Protein AF-A0A2C9LF62-F1 (afdb_monomer_lite)

Radius of gyration: 19.66 Å; chains: 1; bounding box: 45×52×48 Å

Foldseek 3Di:
DVQFDLLQLLLCVVVVVFDDPDPPCSLVRVCVNQPAAQQAPCQPCVNCVPNPRDPSNQRLWDDPDVQRSHCLTCLHDQQSQVVSVQVVSDVDGRHDLCNLVVVVVCVVVVNDVDGDSPQVVDWAQASVRDTHRSVCCVVGDSDDFFDDDDDDDLPDDPVVVVVVVVVQVVCCCQCDDVHPPVVVHHPLFQQDQDQPDPVSPGRGDAQPVHHNPDRDDDDDDPDSDPDVRRDPVSVSSPPD

Structure (mmCIF, N/CA/C/O backbone):
data_AF-A0A2C9LF62-F1
#
_entry.id   AF-A0A2C9LF62-F1
#
loop_
_atom_site.group_PDB
_atom_site.id
_atom_site.type_symbol
_atom_site.label_atom_id
_atom_site.label_alt_id
_atom_site.label_comp_id
_atom_site.label_asym_id
_atom_site.label_entity_id
_atom_site.label_seq_id
_atom_site.pdbx_PDB_ins_code
_atom_site.Cartn_x
_atom_site.Cartn_y
_atom_site.Cartn_z
_atom_site.occupancy
_atom_site.B_iso_or_equiv
_atom_site.auth_seq_id
_atom_site.auth_comp_id
_atom_site.auth_asym_id
_atom_site.auth_atom_id
_atom_site.pdbx_PDB_model_num
ATOM 1 N N . MET A 1 1 ? 0.799 -2.159 2.658 1.00 68.88 1 MET A N 1
ATOM 2 C CA . MET A 1 1 ? 0.778 -3.627 2.877 1.00 68.88 1 MET A CA 1
ATOM 3 C C . MET A 1 1 ? -0.306 -4.341 2.073 1.00 68.88 1 MET A C 1
ATOM 5 O O . MET A 1 1 ? 0.043 -5.256 1.345 1.00 68.88 1 MET A O 1
ATOM 9 N N . ALA A 1 2 ? -1.588 -3.956 2.148 1.00 83.88 2 ALA A N 1
ATOM 10 C CA . ALA A 1 2 ? -2.656 -4.703 1.467 1.00 83.88 2 ALA A CA 1
ATOM 11 C C . ALA A 1 2 ? -2.495 -4.775 -0.068 1.00 83.88 2 ALA A C 1
ATOM 13 O O . ALA A 1 2 ? -2.350 -5.871 -0.603 1.00 83.88 2 ALA A O 1
ATOM 14 N N . ALA A 1 3 ? -2.455 -3.630 -0.760 1.00 87.81 3 ALA A N 1
ATOM 15 C CA . ALA A 1 3 ? -2.301 -3.612 -2.220 1.00 87.81 3 ALA A CA 1
ATOM 16 C C . ALA A 1 3 ? -0.882 -3.993 -2.680 1.00 87.81 3 ALA A C 1
ATOM 18 O O . ALA A 1 3 ? -0.738 -4.591 -3.733 1.00 87.81 3 ALA A O 1
ATOM 19 N N . GLY A 1 4 ? 0.148 -3.692 -1.880 1.00 90.50 4 GLY A N 1
ATOM 20 C CA . GLY A 1 4 ? 1.554 -3.925 -2.244 1.00 90.50 4 GLY A CA 1
ATOM 21 C C . GLY A 1 4 ? 2.097 -5.333 -1.961 1.00 90.50 4 GLY A C 1
ATOM 22 O O . GLY A 1 4 ? 3.211 -5.635 -2.364 1.00 90.50 4 GLY A O 1
ATOM 23 N N . TRP A 1 5 ? 1.356 -6.178 -1.234 1.00 91.06 5 TRP A N 1
ATOM 24 C CA . TRP A 1 5 ? 1.814 -7.523 -0.862 1.00 91.06 5 TRP A CA 1
ATOM 25 C C . TRP A 1 5 ? 0.656 -8.513 -0.741 1.00 91.06 5 TRP A C 1
ATOM 27 O O . TRP A 1 5 ? 0.560 -9.444 -1.530 1.00 91.06 5 TRP A O 1
ATOM 37 N N . VAL A 1 6 ? -0.267 -8.296 0.202 1.00 89.44 6 VAL A N 1
ATOM 38 C CA . VAL A 1 6 ? -1.264 -9.314 0.592 1.00 89.44 6 VAL A CA 1
ATOM 39 C C . VAL A 1 6 ? -2.132 -9.769 -0.584 1.00 89.44 6 VAL A C 1
ATOM 41 O O . VAL A 1 6 ? -2.217 -10.961 -0.855 1.00 89.44 6 VAL A O 1
ATOM 44 N N . TYR A 1 7 ? -2.756 -8.834 -1.300 1.00 89.44 7 TYR A N 1
ATOM 45 C CA . TYR A 1 7 ? -3.630 -9.155 -2.431 1.00 89.44 7 TYR A CA 1
ATOM 46 C C . TYR A 1 7 ? -2.894 -9.752 -3.639 1.00 89.44 7 TYR A C 1
ATOM 48 O O . TYR A 1 7 ? -3.304 -10.824 -4.097 1.00 89.44 7 TYR A O 1
ATOM 56 N N . PRO A 1 8 ? -1.826 -9.121 -4.167 1.00 91.75 8 PRO A N 1
ATOM 57 C CA . PRO A 1 8 ? -1.142 -9.663 -5.335 1.00 91.75 8 PRO A CA 1
ATOM 58 C C . PRO A 1 8 ? -0.468 -11.002 -5.041 1.00 91.75 8 PRO A C 1
ATOM 60 O O . PRO A 1 8 ? -0.696 -11.963 -5.773 1.00 91.75 8 PRO A O 1
ATOM 63 N N . ILE A 1 9 ? 0.275 -11.117 -3.936 1.00 92.31 9 ILE A N 1
ATOM 64 C CA . ILE A 1 9 ? 0.942 -12.373 -3.573 1.00 92.31 9 ILE A CA 1
ATOM 65 C C . ILE A 1 9 ? -0.089 -13.456 -3.252 1.00 92.31 9 ILE A C 1
ATOM 67 O O . ILE A 1 9 ? 0.026 -14.570 -3.752 1.00 92.31 9 ILE A O 1
ATOM 71 N N . GLY A 1 10 ? -1.152 -13.125 -2.514 1.00 90.19 10 GLY A N 1
ATOM 72 C CA . GLY A 1 10 ? -2.252 -14.051 -2.249 1.00 90.19 10 GLY A CA 1
ATOM 73 C C . GLY A 1 10 ? -2.904 -14.600 -3.517 1.00 90.19 10 GLY A C 1
ATOM 74 O O . GLY A 1 10 ? -3.190 -15.792 -3.607 1.00 90.19 10 GLY A O 1
ATOM 75 N N . THR A 1 11 ? -3.097 -13.747 -4.525 1.00 89.56 11 THR A N 1
ATOM 76 C CA . THR A 1 11 ? -3.643 -14.148 -5.829 1.00 89.56 11 THR A CA 1
ATOM 77 C C . THR A 1 11 ? -2.672 -15.044 -6.596 1.00 89.56 11 THR A C 1
ATOM 79 O O . THR A 1 11 ? -3.097 -16.047 -7.169 1.00 89.56 11 THR A O 1
ATOM 82 N N . LEU A 1 12 ? -1.374 -14.725 -6.581 1.00 92.00 12 LEU A N 1
ATOM 83 C CA . LEU A 1 12 ? -0.339 -15.536 -7.229 1.00 92.00 12 LEU A CA 1
ATOM 84 C C . LEU A 1 12 ? -0.242 -16.936 -6.618 1.00 92.00 12 LEU A C 1
ATOM 86 O O . LEU A 1 12 ? -0.194 -17.916 -7.357 1.00 92.00 12 LEU A O 1
ATOM 90 N N . LEU A 1 13 ? -0.285 -17.033 -5.288 1.00 91.00 13 LEU A N 1
ATOM 91 C CA . LEU A 1 13 ? -0.302 -18.309 -4.571 1.00 91.00 13 LEU A CA 1
ATOM 92 C C . LEU A 1 13 ? -1.571 -19.105 -4.882 1.00 91.00 13 LEU A C 1
ATOM 94 O O . LEU A 1 13 ? -1.498 -20.269 -5.260 1.00 91.00 13 LEU A O 1
ATOM 98 N N . LYS A 1 14 ? -2.746 -18.469 -4.781 1.00 89.25 14 LYS A N 1
ATOM 99 C CA . LYS A 1 14 ? -4.041 -19.121 -5.030 1.00 89.25 14 LYS A CA 1
ATOM 100 C C . LYS A 1 14 ? -4.145 -19.700 -6.444 1.00 89.25 14 LYS A C 1
ATOM 102 O O . LYS A 1 14 ? -4.774 -20.738 -6.634 1.00 89.25 14 LYS A O 1
ATOM 107 N N . ASN A 1 15 ? -3.553 -19.021 -7.421 1.00 89.50 15 ASN A N 1
ATOM 108 C CA . ASN A 1 15 ? -3.562 -19.440 -8.820 1.00 89.50 15 ASN A CA 1
ATOM 109 C C . ASN A 1 15 ? -2.370 -20.346 -9.187 1.00 89.50 15 ASN A C 1
ATOM 111 O O . ASN A 1 15 ? -2.223 -20.685 -10.357 1.00 89.50 15 ASN A O 1
ATOM 115 N N . ASN A 1 16 ? -1.547 -20.758 -8.212 1.00 89.94 16 ASN A N 1
ATOM 116 C CA . ASN A 1 16 ? -0.357 -21.600 -8.392 1.00 89.94 16 ASN A CA 1
ATOM 117 C C . ASN A 1 16 ? 0.710 -21.000 -9.328 1.00 89.94 16 ASN A C 1
ATOM 119 O O . ASN A 1 16 ? 1.447 -21.729 -9.985 1.00 89.94 16 ASN A O 1
ATOM 123 N N . TYR A 1 17 ? 0.814 -19.669 -9.397 1.00 90.88 17 TYR A N 1
ATOM 124 C CA . TYR A 1 17 ? 1.928 -19.003 -10.084 1.00 90.88 17 TYR A CA 1
ATOM 125 C C . TYR A 1 17 ? 3.207 -18.993 -9.239 1.00 90.88 17 TYR A C 1
ATOM 127 O O . TYR A 1 17 ? 4.304 -18.893 -9.782 1.00 90.88 17 TYR A O 1
ATOM 135 N N . ILE A 1 18 ? 3.068 -19.073 -7.913 1.00 92.56 18 ILE A N 1
ATOM 136 C CA . ILE A 1 18 ? 4.173 -19.192 -6.960 1.00 92.56 18 ILE A CA 1
ATOM 137 C C . ILE A 1 18 ? 3.851 -20.365 -6.040 1.00 92.56 18 ILE A C 1
ATOM 139 O O . ILE A 1 18 ? 2.777 -20.403 -5.441 1.00 92.56 18 ILE A O 1
ATOM 143 N N . GLU A 1 19 ? 4.786 -21.300 -5.910 1.00 89.38 19 GLU A N 1
ATOM 144 C CA . GLU A 1 19 ? 4.660 -22.449 -5.016 1.00 89.38 19 GLU A CA 1
ATOM 145 C C . GLU A 1 19 ? 5.543 -22.269 -3.779 1.00 89.38 19 GLU A C 1
ATOM 147 O O . GLU A 1 19 ? 6.706 -21.873 -3.871 1.00 89.38 19 GLU A O 1
ATOM 152 N N . ILE A 1 20 ? 4.991 -22.583 -2.606 1.00 88.75 20 ILE A N 1
ATOM 153 C CA . ILE A 1 20 ? 5.730 -22.582 -1.341 1.00 88.75 20 ILE A CA 1
ATOM 154 C C . ILE A 1 20 ? 6.121 -24.025 -1.033 1.00 88.75 20 ILE A C 1
ATOM 156 O O . ILE A 1 20 ? 5.288 -24.836 -0.635 1.00 88.75 20 ILE A O 1
ATOM 160 N N . THR A 1 21 ? 7.395 -24.344 -1.232 1.00 83.69 21 THR A N 1
ATOM 161 C CA . THR A 1 21 ? 7.937 -25.697 -1.033 1.00 83.69 21 THR A CA 1
ATOM 162 C C . THR A 1 21 ? 8.450 -25.938 0.386 1.00 83.69 21 THR A C 1
ATOM 164 O O . THR A 1 21 ? 8.496 -27.076 0.847 1.00 83.69 21 THR A O 1
ATOM 167 N N . GLU A 1 22 ? 8.822 -24.872 1.094 1.00 83.38 22 GLU A N 1
ATOM 168 C CA . GLU A 1 22 ? 9.381 -24.906 2.444 1.00 83.38 22 GLU A CA 1
ATOM 169 C C . GLU A 1 22 ? 8.446 -24.186 3.432 1.00 83.38 22 GLU A C 1
ATOM 171 O O . GLU A 1 22 ? 7.899 -23.121 3.135 1.00 83.38 22 GLU A O 1
ATOM 176 N N . CYS A 1 23 ? 8.286 -24.732 4.642 1.00 79.62 23 CYS A N 1
ATOM 177 C CA . CYS A 1 23 ? 7.536 -24.057 5.704 1.00 79.62 23 CYS A CA 1
ATOM 178 C C . CYS A 1 23 ? 8.163 -22.693 6.033 1.00 79.62 23 CYS A C 1
ATOM 180 O O . CYS A 1 23 ? 9.385 -22.568 6.101 1.00 79.62 23 CYS A O 1
ATOM 182 N N . ASN A 1 24 ? 7.326 -21.682 6.291 1.00 76.06 24 ASN A N 1
ATOM 183 C CA . ASN A 1 24 ? 7.757 -20.317 6.627 1.00 76.06 24 ASN A CA 1
ATOM 184 C C . ASN A 1 24 ? 8.679 -19.666 5.577 1.00 76.06 24 ASN A C 1
ATOM 186 O O . ASN A 1 24 ? 9.458 -18.772 5.901 1.00 76.06 24 ASN A O 1
ATOM 190 N N . ALA A 1 25 ? 8.593 -20.098 4.315 1.00 86.38 25 ALA A N 1
ATOM 191 C CA . ALA A 1 25 ? 9.430 -19.602 3.226 1.00 86.38 25 ALA A CA 1
ATOM 192 C C . ALA A 1 25 ? 8.654 -18.755 2.208 1.00 86.38 25 ALA A C 1
ATOM 194 O O . ALA A 1 25 ? 9.081 -18.635 1.064 1.00 86.38 25 ALA A O 1
ATOM 195 N N . LEU A 1 26 ? 7.528 -18.146 2.605 1.00 90.25 26 LEU A N 1
ATOM 196 C CA . LEU A 1 26 ? 6.701 -17.321 1.716 1.00 90.25 26 LEU A CA 1
ATOM 197 C C . LEU A 1 26 ? 7.529 -16.234 1.013 1.00 90.25 26 LEU A C 1
ATOM 199 O O . LEU A 1 26 ? 7.539 -16.151 -0.211 1.00 90.25 26 LEU A O 1
ATOM 203 N N . VAL A 1 27 ? 8.257 -15.421 1.785 1.00 92.19 27 VAL A N 1
ATOM 204 C CA . VAL A 1 27 ? 9.073 -14.326 1.239 1.00 92.19 27 VAL A CA 1
ATOM 205 C C . VAL A 1 27 ? 10.185 -14.869 0.342 1.00 92.19 27 VAL A C 1
ATOM 207 O O . VAL A 1 27 ? 10.440 -14.306 -0.716 1.00 92.19 27 VAL A O 1
ATOM 210 N N . LYS A 1 28 ? 10.802 -15.997 0.714 1.00 90.75 28 LYS A N 1
ATOM 211 C CA . LYS A 1 28 ? 11.833 -16.671 -0.088 1.00 90.75 28 LYS A CA 1
ATOM 212 C C . LYS A 1 28 ? 11.281 -17.184 -1.425 1.00 90.75 28 LYS A C 1
ATOM 214 O O . LYS A 1 28 ? 11.920 -16.977 -2.451 1.00 90.75 28 LYS A O 1
ATOM 219 N N . ALA A 1 29 ? 10.100 -17.804 -1.435 1.00 93.12 29 ALA A N 1
ATOM 220 C CA . ALA A 1 29 ? 9.444 -18.286 -2.651 1.00 93.12 29 ALA A CA 1
ATOM 221 C C . ALA A 1 29 ? 9.086 -17.127 -3.592 1.00 93.12 29 ALA A C 1
ATOM 223 O O . ALA A 1 29 ? 9.385 -17.172 -4.783 1.00 93.12 29 ALA A O 1
ATOM 224 N N . VAL A 1 30 ? 8.525 -16.046 -3.042 1.00 94.31 30 VAL A N 1
ATOM 225 C CA . VAL A 1 30 ? 8.212 -14.831 -3.806 1.00 94.31 30 VAL A CA 1
ATOM 226 C C . VAL A 1 30 ? 9.482 -14.179 -4.356 1.00 94.31 30 VAL A C 1
ATOM 228 O O . VAL A 1 30 ? 9.540 -13.866 -5.542 1.00 94.31 30 VAL A O 1
ATOM 231 N N . ALA A 1 31 ? 10.527 -14.037 -3.540 1.00 93.94 31 ALA A N 1
ATOM 232 C CA . ALA A 1 31 ? 11.814 -13.499 -3.974 1.00 93.94 31 ALA A CA 1
ATOM 233 C C . ALA A 1 31 ? 12.463 -14.358 -5.068 1.00 93.94 31 ALA A C 1
ATOM 235 O O . ALA A 1 31 ? 13.074 -13.824 -5.984 1.00 93.94 31 ALA A O 1
ATOM 236 N N . SER A 1 32 ? 12.295 -15.682 -5.025 1.00 93.12 32 SER A N 1
ATOM 237 C CA . SER A 1 32 ? 12.763 -16.568 -6.095 1.00 93.12 32 SER A CA 1
ATOM 238 C C . SER A 1 32 ? 11.996 -16.375 -7.406 1.00 93.12 32 SER A C 1
ATOM 240 O O . SER A 1 32 ? 12.567 -16.617 -8.466 1.00 93.12 32 SER A O 1
ATOM 242 N N . ALA A 1 33 ? 10.723 -15.977 -7.347 1.00 93.25 33 ALA A N 1
ATOM 243 C CA . ALA A 1 33 ? 9.898 -15.740 -8.529 1.00 93.25 33 ALA A CA 1
ATOM 244 C C . ALA A 1 33 ? 10.160 -14.362 -9.163 1.00 93.25 33 ALA A C 1
ATOM 246 O O . ALA A 1 33 ? 10.206 -14.249 -10.384 1.00 93.25 33 ALA A O 1
ATOM 247 N N . PHE A 1 34 ? 10.341 -13.322 -8.342 1.00 93.44 34 PHE A N 1
ATOM 248 C CA . PHE A 1 34 ? 10.542 -11.943 -8.809 1.00 93.44 34 PHE A CA 1
ATOM 249 C C . PHE A 1 34 ? 12.017 -11.524 -8.926 1.00 93.44 34 PHE A C 1
ATOM 251 O O . PHE A 1 34 ? 12.321 -10.563 -9.628 1.00 93.44 34 PHE A O 1
ATOM 258 N N . GLY A 1 35 ? 12.940 -12.228 -8.269 1.00 94.19 35 GLY A N 1
ATOM 259 C CA . GLY A 1 35 ? 14.362 -11.894 -8.244 1.00 94.19 35 GLY A CA 1
ATOM 260 C C . GLY A 1 35 ? 14.673 -10.714 -7.321 1.00 94.19 35 GLY A C 1
ATOM 261 O O . GLY A 1 35 ? 14.486 -10.794 -6.103 1.00 94.19 35 GLY A O 1
ATOM 262 N N . HIS A 1 36 ? 15.194 -9.633 -7.903 1.00 95.44 36 HIS A N 1
ATOM 263 C CA . HIS A 1 36 ? 15.534 -8.403 -7.189 1.00 95.44 36 HIS A CA 1
ATOM 264 C C . HIS A 1 36 ? 14.271 -7.580 -6.940 1.00 95.44 36 HIS A C 1
ATOM 266 O O . HIS A 1 36 ? 13.492 -7.327 -7.857 1.00 95.44 36 HIS A O 1
ATOM 272 N N . MET A 1 37 ? 14.059 -7.153 -5.699 1.00 96.12 37 MET A N 1
ATOM 273 C CA . MET A 1 37 ? 12.872 -6.404 -5.296 1.00 96.12 37 MET A CA 1
ATOM 274 C C . MET A 1 37 ? 13.250 -5.250 -4.371 1.00 96.12 37 MET A C 1
ATOM 276 O O . MET A 1 37 ? 14.352 -5.197 -3.824 1.00 96.12 37 MET A O 1
ATOM 280 N N . CYS A 1 38 ? 12.302 -4.338 -4.166 1.00 96.75 38 CYS A N 1
ATOM 281 C CA . CYS A 1 38 ? 12.298 -3.481 -2.994 1.00 96.75 38 CYS A CA 1
ATOM 282 C C . CYS A 1 38 ? 11.046 -3.788 -2.177 1.00 96.75 38 CYS A C 1
ATOM 284 O O . CYS A 1 38 ? 9.931 -3.448 -2.571 1.00 96.75 38 CYS A O 1
ATOM 286 N N . LEU A 1 39 ? 11.239 -4.456 -1.043 1.00 95.44 39 LEU A N 1
ATOM 287 C CA . LEU A 1 39 ? 10.203 -4.844 -0.098 1.00 95.44 39 LEU A CA 1
ATOM 288 C C . LEU A 1 39 ? 10.534 -4.247 1.278 1.00 95.44 39 LEU A C 1
ATOM 290 O O . LEU A 1 39 ? 11.068 -4.938 2.151 1.00 95.44 39 LEU A O 1
ATOM 294 N N . PRO A 1 40 ? 10.241 -2.955 1.492 1.00 94.00 40 PRO A N 1
ATOM 295 C CA . PRO A 1 40 ? 10.631 -2.246 2.703 1.00 94.00 40 PRO A CA 1
ATOM 296 C C . PRO A 1 40 ? 10.078 -2.889 3.979 1.00 94.00 40 PRO A C 1
ATOM 298 O O . PRO A 1 40 ? 8.905 -3.253 4.065 1.00 94.00 40 PRO A O 1
ATOM 301 N N . GLY A 1 41 ? 10.939 -3.035 4.983 1.00 91.56 41 GLY A N 1
ATOM 302 C CA . GLY A 1 41 ? 10.652 -3.678 6.262 1.00 91.56 41 GLY A CA 1
ATOM 303 C C . GLY A 1 41 ? 10.863 -5.194 6.269 1.00 91.56 41 GLY A C 1
ATOM 304 O O . GLY A 1 41 ? 10.926 -5.781 7.348 1.00 91.56 41 GLY A O 1
ATOM 305 N N . SER A 1 42 ? 11.025 -5.843 5.115 1.00 91.62 42 SER A N 1
ATOM 306 C CA . SER A 1 42 ? 11.079 -7.311 5.007 1.00 91.62 42 SER A CA 1
ATOM 307 C C . SER A 1 42 ? 12.244 -7.979 5.734 1.00 91.62 42 SER A C 1
ATOM 309 O O . SER A 1 42 ? 12.141 -9.160 6.045 1.00 91.62 42 SER A O 1
ATOM 311 N N . LEU A 1 43 ? 13.325 -7.256 6.036 1.00 90.56 43 LEU A N 1
ATOM 312 C CA . LEU A 1 43 ? 14.457 -7.775 6.812 1.00 90.56 43 LEU A CA 1
ATOM 313 C C . LEU A 1 43 ? 14.374 -7.451 8.311 1.00 90.56 43 LEU A C 1
ATOM 315 O O . LEU A 1 43 ? 15.219 -7.902 9.082 1.00 90.56 43 LEU A O 1
ATOM 319 N N . THR A 1 44 ? 13.361 -6.698 8.747 1.00 88.00 44 THR A N 1
ATOM 320 C CA . THR A 1 44 ? 13.154 -6.402 10.173 1.00 88.00 44 THR A CA 1
ATOM 321 C C . THR A 1 44 ? 12.709 -7.651 10.928 1.00 88.00 44 THR A C 1
ATOM 323 O O . THR A 1 44 ? 12.025 -8.510 10.375 1.00 88.00 44 THR A O 1
ATOM 326 N N . SER A 1 45 ? 13.027 -7.736 12.222 1.00 86.19 45 SER A N 1
ATOM 327 C CA . SER A 1 45 ? 12.656 -8.882 13.069 1.00 86.19 45 SER A CA 1
ATOM 328 C C . SER A 1 45 ? 11.148 -9.161 13.113 1.00 86.19 45 SER A C 1
ATOM 330 O O . SER A 1 45 ? 10.747 -10.299 13.342 1.00 86.19 45 SER A O 1
ATOM 332 N N . LEU A 1 46 ? 10.309 -8.151 12.851 1.00 85.19 46 LEU A N 1
ATOM 333 C CA . LEU A 1 46 ? 8.857 -8.302 12.782 1.00 85.19 46 LEU A CA 1
ATOM 334 C C . LEU A 1 46 ? 8.415 -9.188 11.603 1.00 85.19 46 LEU A C 1
ATOM 336 O O . LEU A 1 46 ? 7.509 -10.004 11.764 1.00 85.19 46 LEU A O 1
ATOM 340 N N . TYR A 1 47 ? 9.067 -9.040 10.444 1.00 86.12 47 TYR A N 1
ATOM 341 C CA . TYR A 1 47 ? 8.719 -9.727 9.190 1.00 86.12 47 TYR A CA 1
ATOM 342 C C . TYR A 1 47 ? 9.741 -10.799 8.767 1.00 86.12 47 TYR A C 1
ATOM 344 O O . TYR A 1 47 ? 9.498 -11.551 7.826 1.00 86.12 47 TYR A O 1
ATOM 352 N N . ASN A 1 48 ? 10.866 -10.894 9.477 1.00 89.12 48 ASN A N 1
ATOM 353 C CA . ASN A 1 48 ? 11.946 -11.856 9.269 1.00 89.12 48 ASN A CA 1
ATOM 354 C C . ASN A 1 48 ? 12.284 -12.577 10.580 1.00 89.12 48 ASN A C 1
ATOM 356 O O . ASN A 1 48 ? 13.420 -12.552 11.053 1.00 89.12 48 ASN A O 1
ATOM 360 N N . GLN A 1 49 ? 11.278 -13.192 11.202 1.00 85.69 49 GLN A N 1
ATOM 361 C CA . GLN A 1 49 ? 11.397 -13.793 12.538 1.00 85.69 49 GLN A CA 1
ATOM 362 C C . GLN A 1 49 ? 12.485 -14.875 12.620 1.00 85.69 49 GLN A C 1
ATOM 364 O O . GLN A 1 49 ? 13.112 -15.044 13.663 1.00 85.69 49 GLN A O 1
ATOM 369 N N . TYR A 1 50 ? 12.728 -15.583 11.513 1.00 86.50 50 TYR A N 1
ATOM 370 C CA . TYR A 1 50 ? 13.727 -16.651 11.415 1.00 86.50 50 TYR A CA 1
ATOM 371 C C . TYR A 1 50 ? 15.055 -16.198 10.792 1.00 86.50 50 TYR A C 1
ATOM 373 O O . TYR A 1 50 ? 15.974 -17.006 10.677 1.00 86.50 50 TYR A O 1
ATOM 381 N N . GLY A 1 51 ? 15.173 -14.931 10.378 1.00 88.44 51 GLY A N 1
ATOM 382 C CA . GLY A 1 51 ? 16.394 -14.401 9.768 1.00 88.44 51 GLY A CA 1
ATOM 383 C C . GLY A 1 51 ? 16.746 -15.009 8.404 1.00 88.44 51 GLY A C 1
ATOM 384 O O . GLY A 1 51 ? 17.899 -14.929 7.993 1.00 88.44 51 GLY A O 1
ATOM 385 N N . ASN A 1 52 ? 15.792 -15.641 7.716 1.00 87.88 52 ASN A N 1
ATOM 386 C CA . ASN A 1 52 ? 16.015 -16.423 6.496 1.00 87.88 52 ASN A CA 1
ATOM 387 C C . ASN A 1 52 ? 15.473 -15.763 5.216 1.00 87.88 52 ASN A C 1
ATOM 389 O O . ASN A 1 52 ? 15.594 -16.354 4.140 1.00 87.88 52 ASN A O 1
ATOM 393 N N . ASN A 1 53 ? 14.886 -14.564 5.303 1.00 92.38 53 ASN A N 1
ATOM 394 C CA . ASN A 1 53 ? 14.514 -13.805 4.109 1.00 92.38 53 ASN A CA 1
ATOM 395 C C . ASN A 1 53 ? 15.779 -13.472 3.288 1.00 92.38 53 ASN A C 1
ATOM 397 O O . ASN A 1 53 ? 16.764 -12.999 3.864 1.00 92.38 53 ASN A O 1
ATOM 401 N N . PRO A 1 54 ? 15.786 -13.719 1.964 1.00 93.75 54 PRO A N 1
ATOM 402 C CA . PRO A 1 54 ? 16.953 -13.452 1.125 1.00 93.75 54 PRO A CA 1
ATOM 403 C C . PRO A 1 54 ? 17.189 -11.946 0.996 1.00 93.75 54 PRO A C 1
ATOM 405 O O . PRO A 1 54 ? 16.236 -11.178 1.002 1.00 93.75 54 PRO A O 1
ATOM 408 N N . THR A 1 55 ? 18.438 -11.511 0.816 1.00 93.94 55 THR A N 1
ATOM 409 C CA . THR A 1 55 ? 18.776 -10.080 0.663 1.00 93.94 55 THR A CA 1
ATOM 410 C C . THR A 1 55 ? 18.172 -9.447 -0.588 1.00 93.94 55 THR A C 1
ATOM 412 O O . THR A 1 55 ? 17.921 -8.243 -0.587 1.00 93.94 55 THR A O 1
ATOM 415 N N . SER A 1 56 ? 17.868 -10.255 -1.611 1.00 95.62 56 SER A N 1
ATOM 416 C CA . SER A 1 56 ? 17.306 -9.809 -2.892 1.00 95.62 56 SER A CA 1
ATOM 417 C C . SER A 1 56 ? 16.002 -9.033 -2.759 1.00 95.62 56 SER A C 1
ATOM 419 O O . SER A 1 56 ? 15.689 -8.213 -3.618 1.00 95.62 56 SER A O 1
ATOM 421 N N . VAL A 1 57 ? 15.277 -9.211 -1.652 1.00 95.56 57 VAL A N 1
ATOM 422 C CA . VAL A 1 57 ? 14.055 -8.457 -1.345 1.00 95.56 57 VAL A CA 1
ATOM 423 C C . VAL A 1 57 ? 14.291 -6.965 -1.097 1.00 95.56 57 VAL A C 1
ATOM 425 O O . VAL A 1 57 ? 13.329 -6.208 -1.082 1.00 95.56 57 VAL A O 1
ATOM 428 N N . CYS A 1 58 ? 15.535 -6.540 -0.879 1.00 96.19 58 CYS A N 1
ATOM 429 C CA . CYS A 1 58 ? 15.902 -5.153 -0.594 1.00 96.19 58 CYS A CA 1
ATOM 430 C C . CYS A 1 58 ? 16.830 -4.538 -1.645 1.00 96.19 58 CYS A C 1
ATOM 432 O O . CYS A 1 58 ? 17.197 -3.375 -1.522 1.00 96.19 58 CYS A O 1
ATOM 434 N N . GLU A 1 59 ? 17.245 -5.295 -2.659 1.00 96.12 59 GLU A N 1
ATOM 435 C CA . GLU A 1 59 ? 18.308 -4.874 -3.578 1.00 96.12 59 GLU A CA 1
ATOM 436 C C . GLU A 1 59 ? 17.904 -3.729 -4.510 1.00 96.12 59 GLU A C 1
ATOM 438 O O . GLU A 1 59 ? 18.774 -2.991 -4.963 1.00 96.12 59 GLU A O 1
ATOM 443 N N . LEU A 1 60 ? 16.605 -3.539 -4.762 1.00 97.12 60 LEU A N 1
ATOM 444 C CA . LEU A 1 60 ? 16.112 -2.382 -5.517 1.00 97.12 60 LEU A CA 1
ATOM 445 C C . LEU A 1 60 ? 15.820 -1.163 -4.633 1.00 97.12 60 LEU A C 1
ATOM 447 O O . LEU A 1 60 ? 15.458 -0.116 -5.160 1.00 97.12 60 LEU A O 1
ATOM 451 N N . CYS A 1 61 ? 15.905 -1.284 -3.307 1.00 96.50 61 CYS A N 1
ATOM 452 C CA . CYS A 1 61 ? 15.651 -0.164 -2.406 1.00 96.50 61 CYS A CA 1
ATOM 453 C C . CYS A 1 61 ? 16.799 0.855 -2.437 1.00 96.50 61 CYS A C 1
ATOM 455 O O . CYS A 1 61 ? 17.940 0.513 -2.747 1.00 96.50 61 CYS A O 1
ATOM 457 N N . THR A 1 62 ? 16.507 2.119 -2.120 1.00 93.94 62 THR A N 1
ATOM 458 C CA . THR A 1 62 ? 17.455 3.235 -2.323 1.00 93.94 62 THR A CA 1
ATOM 459 C C . THR A 1 62 ? 17.665 4.114 -1.093 1.00 93.94 62 THR A C 1
ATOM 461 O O . THR A 1 62 ? 18.461 5.056 -1.143 1.00 93.94 62 THR A O 1
ATOM 464 N N . GLY A 1 63 ? 17.007 3.809 0.028 1.00 87.12 63 GLY A N 1
ATOM 465 C CA . GLY A 1 63 ? 17.260 4.465 1.306 1.00 87.12 63 GLY A CA 1
ATOM 466 C C . GLY A 1 63 ? 18.724 4.335 1.735 1.00 87.12 63 GLY A C 1
ATOM 467 O O . GLY A 1 63 ? 19.435 3.413 1.337 1.00 87.12 63 GLY A O 1
ATOM 468 N N . GLN A 1 64 ? 19.198 5.266 2.558 1.00 85.62 64 GLN A N 1
ATOM 469 C CA . GLN A 1 64 ? 20.579 5.263 3.042 1.00 85.62 64 GLN A CA 1
ATOM 470 C C . GLN A 1 64 ? 20.639 4.930 4.532 1.00 85.62 64 GLN A C 1
ATOM 472 O O . GLN A 1 64 ? 19.778 5.335 5.310 1.00 85.62 64 GLN A O 1
ATOM 477 N N . ASN A 1 65 ? 21.710 4.257 4.959 1.00 88.38 65 ASN A N 1
ATOM 478 C CA . ASN A 1 65 ? 21.942 3.914 6.366 1.00 88.38 65 ASN A CA 1
ATOM 479 C C . ASN A 1 65 ? 20.742 3.151 6.969 1.00 88.38 65 ASN A C 1
ATOM 481 O O . ASN A 1 65 ? 20.371 2.097 6.464 1.00 88.38 65 ASN A O 1
ATOM 485 N N . GLU A 1 66 ? 20.126 3.684 8.025 1.00 85.88 66 GLU A N 1
ATOM 486 C CA . GLU A 1 66 ? 18.974 3.093 8.721 1.00 85.88 66 GLU A CA 1
ATOM 487 C C . GLU A 1 66 ? 17.663 3.162 7.913 1.00 85.88 66 GLU A C 1
ATOM 489 O O . GLU A 1 66 ? 16.679 2.500 8.249 1.00 85.88 66 GLU A O 1
ATOM 494 N N . GLU A 1 67 ? 17.624 3.956 6.840 1.00 86.50 67 GLU A N 1
ATOM 495 C CA . GLU A 1 67 ? 16.464 4.041 5.947 1.00 86.50 67 GLU A CA 1
ATOM 496 C C . GLU A 1 67 ? 16.455 2.927 4.903 1.00 86.50 67 GLU A C 1
ATOM 498 O O . GLU A 1 67 ? 15.382 2.568 4.422 1.00 86.50 67 GLU A O 1
ATOM 503 N N . PHE A 1 68 ? 17.623 2.358 4.577 1.00 92.25 68 PHE A N 1
ATOM 504 C CA . PHE A 1 68 ? 17.741 1.328 3.550 1.00 92.25 68 PHE A CA 1
ATOM 505 C C . PHE A 1 68 ? 16.829 0.139 3.861 1.00 92.25 68 PHE A C 1
ATOM 507 O O . PHE A 1 68 ? 16.982 -0.542 4.878 1.00 92.25 68 PHE A O 1
ATOM 514 N N . CYS A 1 69 ? 15.874 -0.107 2.966 1.00 93.19 69 CYS A N 1
ATOM 515 C CA . CYS A 1 69 ? 14.869 -1.156 3.084 1.00 93.19 69 CYS A CA 1
ATOM 516 C C . CYS A 1 69 ? 14.086 -1.141 4.412 1.00 93.19 69 CYS A C 1
ATOM 518 O O . CYS A 1 69 ? 13.567 -2.170 4.853 1.00 93.19 69 CYS A O 1
ATOM 520 N N . SER A 1 70 ? 13.967 0.014 5.068 1.00 90.31 70 SER A N 1
ATOM 521 C CA . SER A 1 70 ? 13.080 0.205 6.217 1.00 90.31 70 SER A CA 1
ATOM 522 C C . SER A 1 70 ? 11.768 0.843 5.771 1.00 90.31 70 SER A C 1
ATOM 524 O O . SER A 1 70 ? 11.611 1.245 4.626 1.00 90.31 70 SER A O 1
ATOM 526 N N . THR A 1 71 ? 10.789 0.984 6.663 1.00 86.50 71 THR A N 1
ATOM 527 C CA . THR A 1 71 ? 9.532 1.680 6.322 1.00 86.50 71 THR A CA 1
ATOM 528 C C . THR A 1 71 ? 9.721 3.156 5.955 1.00 86.50 71 THR A C 1
ATOM 530 O O . THR A 1 71 ? 8.760 3.787 5.526 1.00 86.50 71 THR A O 1
ATOM 533 N N . SER A 1 72 ? 10.928 3.693 6.145 1.00 85.31 72 SER A N 1
ATOM 534 C CA . SER A 1 72 ? 11.336 5.044 5.753 1.00 85.31 72 SER A CA 1
ATOM 535 C C . SER A 1 72 ? 12.172 5.065 4.467 1.00 85.31 72 SER A C 1
ATOM 537 O O . SER A 1 72 ? 12.698 6.117 4.119 1.00 85.31 72 SER A O 1
ATOM 539 N N . ASP A 1 73 ? 12.336 3.929 3.781 1.00 90.75 73 ASP A N 1
ATOM 540 C CA . ASP A 1 73 ? 13.045 3.874 2.503 1.00 90.75 73 ASP A CA 1
ATOM 541 C C . ASP A 1 73 ? 12.392 4.808 1.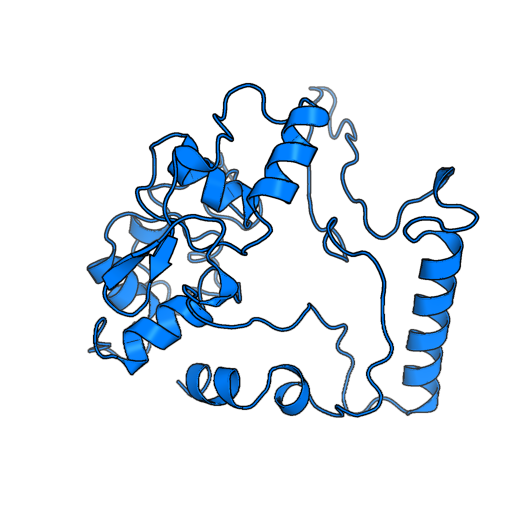474 1.00 90.75 73 ASP A C 1
ATOM 543 O O . ASP A 1 73 ? 11.173 4.992 1.467 1.00 90.75 73 ASP A O 1
ATOM 547 N N . THR A 1 74 ? 13.189 5.355 0.558 1.00 87.50 74 THR A N 1
ATOM 548 C CA . THR A 1 74 ? 12.688 6.236 -0.509 1.00 87.50 74 THR A CA 1
ATOM 549 C C . THR A 1 74 ? 11.643 5.545 -1.395 1.00 87.50 74 THR A C 1
ATOM 551 O O . THR A 1 74 ? 10.746 6.209 -1.916 1.00 87.50 74 THR A O 1
ATOM 554 N N . PHE A 1 75 ? 11.715 4.219 -1.544 1.00 91.56 75 PHE A N 1
ATOM 555 C CA . PHE A 1 75 ? 10.742 3.418 -2.289 1.00 91.56 75 PHE A CA 1
ATOM 556 C C . PHE A 1 75 ? 9.674 2.752 -1.405 1.00 91.56 75 PHE A C 1
ATOM 558 O O . PHE A 1 75 ? 8.904 1.915 -1.880 1.00 91.56 75 PHE A O 1
ATOM 565 N N . ALA A 1 76 ? 9.568 3.133 -0.128 1.00 89.69 76 ALA A N 1
ATOM 566 C CA . ALA A 1 76 ? 8.471 2.710 0.733 1.00 89.69 76 ALA A CA 1
ATOM 567 C C . ALA A 1 76 ? 7.154 3.429 0.406 1.00 89.69 76 ALA A C 1
ATOM 569 O O . ALA A 1 76 ? 7.122 4.563 -0.060 1.00 89.69 76 ALA A O 1
ATOM 570 N N . GLY A 1 77 ? 6.034 2.752 0.676 1.00 87.56 77 GLY A N 1
ATOM 571 C CA . GLY A 1 77 ? 4.700 3.271 0.362 1.00 87.56 77 GLY A CA 1
ATOM 572 C C . GLY A 1 77 ? 4.295 3.075 -1.102 1.00 87.56 77 GLY A C 1
ATOM 573 O O . GLY A 1 77 ? 5.011 2.466 -1.893 1.00 87.56 77 GLY A O 1
ATOM 574 N N . TYR A 1 78 ? 3.092 3.536 -1.456 1.00 87.38 78 TYR A N 1
ATOM 575 C CA . TYR A 1 78 ? 2.575 3.386 -2.822 1.00 87.38 78 TYR A CA 1
ATOM 576 C C . TYR A 1 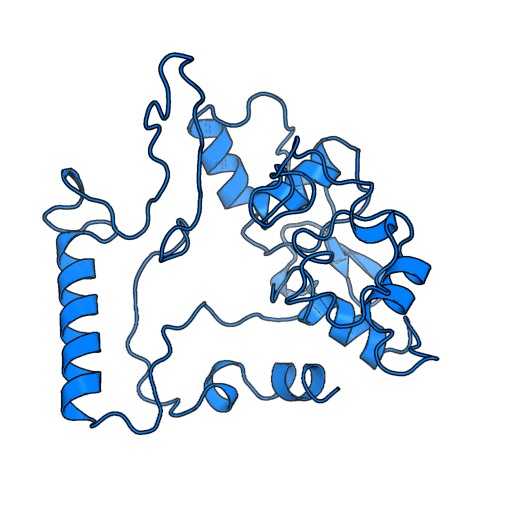78 ? 3.273 4.339 -3.800 1.00 87.38 78 TYR A C 1
ATOM 578 O O . TYR A 1 78 ? 3.591 3.935 -4.914 1.00 87.38 78 TYR A O 1
ATOM 586 N N . ASP A 1 79 ? 3.540 5.574 -3.371 1.00 85.81 79 ASP A N 1
ATOM 587 C CA . ASP A 1 79 ? 4.283 6.580 -4.130 1.00 85.81 79 ASP A CA 1
ATOM 588 C C . ASP A 1 79 ? 5.742 6.172 -4.340 1.00 85.81 79 ASP A C 1
ATOM 590 O O . ASP A 1 79 ? 6.233 6.241 -5.466 1.00 85.81 79 ASP A O 1
ATOM 594 N N . GLY A 1 80 ? 6.402 5.653 -3.300 1.00 88.31 80 GLY A N 1
ATOM 595 C CA . GLY A 1 80 ? 7.753 5.104 -3.408 1.00 88.31 80 GLY A CA 1
ATOM 596 C C . GLY A 1 80 ? 7.839 3.892 -4.345 1.00 88.31 80 GLY A C 1
ATOM 597 O O . GLY A 1 80 ? 8.734 3.823 -5.186 1.00 88.31 80 GLY A O 1
ATOM 598 N N . ALA A 1 81 ? 6.876 2.968 -4.273 1.00 92.81 81 ALA A N 1
ATOM 599 C CA . ALA A 1 81 ? 6.830 1.816 -5.174 1.00 92.81 81 ALA A CA 1
ATOM 600 C C . ALA A 1 81 ? 6.614 2.230 -6.640 1.00 92.81 81 ALA A C 1
ATOM 602 O O . ALA A 1 81 ? 7.276 1.700 -7.531 1.00 92.81 81 ALA A O 1
ATOM 603 N N . PHE A 1 82 ? 5.728 3.198 -6.903 1.00 92.06 82 PHE A N 1
ATOM 604 C CA . PHE A 1 82 ? 5.563 3.760 -8.247 1.00 92.06 82 PHE A CA 1
ATOM 605 C C . PHE A 1 82 ? 6.847 4.436 -8.732 1.00 92.06 82 PHE A C 1
ATOM 607 O O . PHE A 1 82 ? 7.288 4.198 -9.855 1.00 92.06 82 PHE A O 1
ATOM 614 N N . ARG A 1 83 ? 7.488 5.223 -7.862 1.00 89.38 83 ARG A N 1
ATOM 615 C CA . ARG A 1 83 ? 8.763 5.883 -8.140 1.00 89.38 83 ARG A CA 1
ATOM 616 C C . ARG A 1 83 ? 9.867 4.894 -8.520 1.00 89.38 83 ARG A C 1
ATOM 618 O O . ARG A 1 83 ? 10.589 5.166 -9.469 1.00 89.38 83 ARG A O 1
ATOM 625 N N . CYS A 1 84 ? 9.951 3.739 -7.860 1.00 92.69 84 CYS A N 1
ATOM 626 C CA . CYS A 1 84 ? 10.903 2.677 -8.205 1.00 92.69 84 CYS A CA 1
ATOM 627 C C . CYS A 1 84 ? 10.795 2.245 -9.682 1.00 92.69 84 CYS A C 1
ATOM 629 O O . CYS A 1 84 ? 11.809 2.086 -10.363 1.00 92.69 84 CYS A O 1
ATOM 631 N N . VAL A 1 85 ? 9.572 2.104 -10.205 1.00 93.19 85 VAL A N 1
ATOM 632 C CA . VAL A 1 85 ? 9.341 1.775 -11.624 1.00 93.19 85 VAL A CA 1
ATOM 633 C C . VAL A 1 85 ? 9.579 2.979 -12.525 1.00 93.19 85 VAL A C 1
ATOM 635 O O . VAL A 1 85 ? 10.197 2.852 -13.577 1.00 93.19 85 VAL A O 1
ATOM 638 N N . ALA A 1 86 ? 9.123 4.158 -12.109 1.00 89.62 86 ALA A N 1
ATOM 639 C CA . ALA A 1 86 ? 9.246 5.371 -12.903 1.00 89.62 86 ALA A CA 1
ATOM 640 C C . ALA A 1 86 ? 10.707 5.833 -13.084 1.00 89.62 86 ALA A C 1
ATOM 642 O O . ALA A 1 86 ? 11.047 6.421 -14.107 1.00 89.62 86 ALA A O 1
ATOM 643 N N . GLU A 1 87 ? 11.584 5.534 -12.121 1.00 89.62 87 GLU A N 1
ATOM 644 C CA . GLU A 1 87 ? 13.036 5.741 -12.219 1.00 89.62 87 GLU A CA 1
ATOM 645 C C . GLU A 1 87 ? 13.759 4.601 -12.968 1.00 89.62 87 GLU A C 1
ATOM 647 O O . GLU A 1 87 ? 14.976 4.649 -13.141 1.00 89.62 87 GLU A O 1
ATOM 652 N N . GLY A 1 88 ? 13.032 3.579 -13.431 1.00 90.94 88 GLY A N 1
ATOM 653 C CA . GLY A 1 88 ? 13.581 2.449 -14.186 1.00 90.94 88 GLY A CA 1
ATOM 654 C C . GLY A 1 88 ? 14.375 1.446 -13.346 1.00 90.94 88 GLY A C 1
ATOM 655 O O . GLY A 1 88 ? 15.076 0.607 -13.910 1.00 90.94 88 GLY A O 1
ATOM 656 N N . ILE A 1 89 ? 14.280 1.521 -12.015 1.00 94.38 89 ILE A N 1
ATOM 657 C CA . ILE A 1 89 ? 14.943 0.587 -11.096 1.00 94.38 89 ILE A CA 1
ATOM 658 C C . ILE A 1 89 ? 14.173 -0.737 -11.036 1.00 94.38 89 ILE A C 1
ATOM 660 O O . ILE A 1 89 ? 14.768 -1.813 -11.060 1.00 94.38 89 ILE A O 1
ATOM 664 N N . GLY A 1 90 ? 12.841 -0.658 -10.986 1.00 94.19 90 GLY A N 1
ATOM 665 C CA . GLY A 1 90 ? 11.931 -1.799 -11.049 1.00 94.19 90 GLY A CA 1
ATOM 666 C C . GLY A 1 90 ? 11.169 -1.874 -12.373 1.00 94.19 90 GLY A C 1
ATOM 667 O O . GLY A 1 90 ? 11.023 -0.888 -13.087 1.00 94.19 90 GLY A O 1
ATOM 668 N N . GLN A 1 91 ? 10.632 -3.055 -12.687 1.00 93.88 91 GLN A N 1
ATOM 669 C CA . GLN A 1 91 ? 9.811 -3.280 -13.890 1.00 93.88 91 GLN A CA 1
ATOM 670 C C . GLN A 1 91 ? 8.306 -3.311 -13.598 1.00 93.88 91 GLN A C 1
ATOM 672 O O . GLN A 1 91 ? 7.489 -3.156 -14.501 1.00 93.88 91 GLN A O 1
ATOM 677 N N . LEU A 1 92 ? 7.934 -3.548 -12.340 1.00 94.75 92 LEU A N 1
ATOM 678 C CA . LEU A 1 92 ? 6.556 -3.705 -11.897 1.00 94.75 92 LEU A CA 1
ATOM 679 C C . LEU A 1 92 ? 6.414 -3.179 -10.469 1.00 94.75 92 LEU A C 1
ATOM 681 O O . LEU A 1 92 ? 7.292 -3.389 -9.634 1.00 94.75 92 LEU A O 1
ATOM 685 N N . ALA A 1 93 ? 5.284 -2.534 -10.185 1.00 95.38 93 ALA A N 1
ATOM 686 C CA . ALA A 1 93 ? 4.914 -2.100 -8.846 1.00 95.38 93 ALA A CA 1
ATOM 687 C C . ALA A 1 93 ? 3.455 -2.451 -8.558 1.00 95.38 93 ALA A C 1
ATOM 689 O O . ALA A 1 93 ? 2.570 -2.242 -9.387 1.00 95.38 93 ALA A O 1
ATOM 690 N N . PHE A 1 94 ? 3.199 -2.942 -7.348 1.00 95.25 94 PHE A N 1
ATOM 691 C CA . PHE A 1 94 ? 1.848 -3.164 -6.850 1.00 95.25 94 PHE A CA 1
ATOM 692 C C . PHE A 1 94 ? 1.378 -1.938 -6.060 1.00 95.25 94 PHE A C 1
ATOM 694 O O . PHE A 1 94 ? 1.825 -1.684 -4.939 1.00 95.25 94 PHE A O 1
ATOM 701 N N . VAL A 1 95 ? 0.469 -1.168 -6.655 1.00 93.12 95 VAL A N 1
ATOM 702 C CA . VAL A 1 95 ? -0.027 0.111 -6.124 1.00 93.12 95 VAL A CA 1
ATOM 703 C C . VAL A 1 95 ? -1.555 0.183 -6.184 1.00 93.12 95 VAL A C 1
ATOM 705 O O . VAL A 1 95 ? -2.219 -0.725 -6.685 1.00 93.12 95 VAL A O 1
ATOM 708 N N . ARG A 1 96 ? -2.135 1.245 -5.619 1.00 91.31 96 ARG A N 1
ATOM 709 C CA . ARG A 1 96 ? -3.574 1.524 -5.723 1.00 91.31 96 ARG A CA 1
ATOM 710 C C . ARG A 1 96 ? -3.907 2.215 -7.049 1.00 91.31 96 ARG A C 1
ATOM 712 O O . ARG A 1 96 ? -3.033 2.782 -7.694 1.00 91.31 96 ARG A O 1
ATOM 719 N N . HIS A 1 97 ? -5.187 2.212 -7.413 1.00 91.19 97 HIS A N 1
ATOM 720 C CA . HIS A 1 97 ? -5.680 2.873 -8.625 1.00 91.19 97 HIS A CA 1
ATOM 721 C C . HIS A 1 97 ? -5.518 4.404 -8.604 1.00 91.19 97 HIS A C 1
ATOM 723 O O . HIS A 1 97 ? -5.346 5.008 -9.654 1.00 91.19 97 HIS A O 1
ATOM 729 N N . ASP A 1 98 ? -5.524 5.025 -7.421 1.00 88.25 98 ASP A N 1
ATOM 730 C CA . ASP A 1 98 ? -5.396 6.476 -7.224 1.00 88.25 98 ASP A CA 1
ATOM 731 C C . ASP A 1 98 ? -3.937 6.968 -7.233 1.00 88.25 98 ASP A C 1
ATOM 733 O O . ASP A 1 98 ? -3.660 8.121 -6.908 1.00 88.25 98 ASP A O 1
ATOM 737 N N . ILE A 1 99 ? -2.977 6.109 -7.597 1.00 88.50 99 ILE A N 1
ATOM 738 C CA . ILE A 1 99 ? -1.550 6.441 -7.554 1.00 88.50 99 ILE A CA 1
ATOM 739 C C . ILE A 1 99 ? -1.196 7.660 -8.412 1.00 88.50 99 ILE A C 1
ATOM 741 O O . ILE A 1 99 ? -0.405 8.493 -7.982 1.00 88.50 99 ILE A O 1
ATOM 745 N N . PHE A 1 100 ? -1.810 7.817 -9.586 1.00 85.56 100 PHE A N 1
ATOM 746 C CA . PHE A 1 100 ? -1.538 8.956 -10.464 1.00 85.56 100 PHE A CA 1
ATOM 747 C C . PHE A 1 100 ? -2.051 10.275 -9.876 1.00 85.56 100 PHE A C 1
ATOM 749 O O . PHE A 1 100 ? -1.355 11.284 -9.975 1.00 85.56 100 PHE A O 1
ATOM 756 N N . ASP A 1 101 ? -3.196 10.260 -9.186 1.00 83.06 101 ASP A N 1
ATOM 757 C CA . ASP A 1 101 ? -3.715 11.436 -8.476 1.00 83.06 101 ASP A CA 1
ATOM 758 C C . ASP A 1 101 ? -2.780 11.834 -7.326 1.00 83.06 101 ASP A C 1
ATOM 760 O O . ASP A 1 101 ? -2.473 13.015 -7.136 1.00 83.06 101 ASP A O 1
ATOM 764 N N . ILE A 1 102 ? -2.272 10.836 -6.590 1.00 80.06 102 ILE A N 1
ATOM 765 C CA . ILE A 1 102 ? -1.286 11.038 -5.523 1.00 80.06 102 ILE A CA 1
ATOM 766 C C . ILE A 1 102 ? -0.023 11.678 -6.101 1.00 80.06 102 ILE A C 1
ATOM 768 O O . ILE A 1 102 ? 0.373 12.748 -5.649 1.00 80.06 102 ILE A O 1
ATOM 772 N N . ILE A 1 103 ? 0.598 11.079 -7.119 1.00 79.94 103 ILE A N 1
ATOM 773 C CA . ILE A 1 103 ? 1.852 11.598 -7.681 1.00 79.94 103 ILE A CA 1
ATOM 774 C C . ILE A 1 103 ? 1.659 12.992 -8.293 1.00 79.94 103 ILE A C 1
ATOM 776 O O . ILE A 1 103 ? 2.491 13.867 -8.064 1.00 79.94 103 ILE A O 1
ATOM 780 N N . GLN A 1 104 ? 0.553 13.248 -9.000 1.00 77.81 104 GLN A N 1
ATOM 781 C CA . GLN A 1 104 ? 0.269 14.574 -9.554 1.00 77.81 104 GLN A CA 1
ATOM 782 C C . GLN A 1 104 ? 0.181 15.643 -8.456 1.00 77.81 104 GLN A C 1
ATOM 784 O O . GLN A 1 104 ? 0.669 16.760 -8.644 1.00 77.81 104 GLN A O 1
ATOM 789 N N . SER A 1 105 ? -0.395 15.3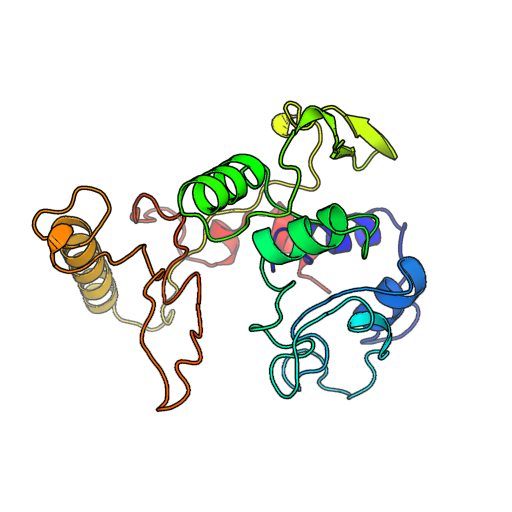09 -7.296 1.00 71.50 105 SER A N 1
ATOM 790 C CA . SER A 1 105 ? -0.425 16.230 -6.156 1.00 71.50 105 SER A CA 1
ATOM 791 C C . SER A 1 105 ? 0.980 16.550 -5.619 1.00 71.50 105 SER A C 1
ATOM 793 O O . SER A 1 105 ? 1.265 17.710 -5.327 1.00 71.50 105 SER A O 1
ATOM 795 N N . LEU A 1 106 ? 1.888 15.566 -5.598 1.00 68.44 106 LEU A N 1
ATOM 796 C CA . LEU A 1 106 ? 3.275 15.739 -5.146 1.00 68.44 106 LEU A CA 1
ATOM 797 C C . LEU A 1 106 ? 4.116 16.567 -6.129 1.00 68.44 106 LEU A C 1
ATOM 799 O O . LEU A 1 106 ? 4.931 17.392 -5.714 1.00 68.44 106 LEU A O 1
ATOM 803 N N . VAL A 1 107 ? 3.906 16.383 -7.438 1.00 68.81 107 VAL A N 1
ATOM 804 C CA . VAL A 1 107 ? 4.559 17.203 -8.474 1.00 68.81 107 VAL A CA 1
ATOM 805 C C . VAL A 1 107 ? 4.126 18.661 -8.359 1.00 68.81 107 VAL A C 1
ATOM 807 O O . VAL A 1 107 ? 4.970 19.555 -8.399 1.00 68.81 107 VAL A O 1
ATOM 810 N N . ASN A 1 108 ? 2.829 18.915 -8.159 1.00 61.88 108 ASN A N 1
ATOM 811 C CA . ASN A 1 108 ? 2.313 20.274 -7.979 1.00 61.88 108 ASN A CA 1
ATOM 812 C C . ASN A 1 108 ? 2.896 20.952 -6.723 1.00 61.88 108 ASN A C 1
ATOM 814 O O . ASN A 1 108 ? 3.137 22.158 -6.738 1.00 61.88 108 ASN A O 1
ATOM 818 N N . ASN A 1 109 ? 3.191 20.175 -5.676 1.00 60.00 109 ASN A N 1
ATOM 819 C CA . ASN A 1 109 ? 3.869 20.638 -4.461 1.00 60.00 109 ASN A CA 1
ATOM 820 C C . ASN A 1 109 ? 5.405 20.732 -4.602 1.00 60.00 109 ASN A C 1
ATOM 822 O O . ASN A 1 109 ? 6.092 21.060 -3.640 1.00 60.00 109 ASN A O 1
ATOM 826 N N . SER A 1 110 ? 5.958 20.517 -5.804 1.00 58.25 110 SER A N 1
ATOM 827 C CA . SER A 1 110 ? 7.399 20.578 -6.113 1.00 58.25 110 SER A CA 1
ATOM 828 C C . SER A 1 110 ? 8.275 19.546 -5.379 1.00 58.25 110 SER A C 1
ATOM 830 O O . SER A 1 110 ? 9.493 19.714 -5.328 1.00 58.25 110 SER A O 1
ATOM 832 N N . GLU A 1 111 ? 7.699 18.463 -4.844 1.00 55.12 111 GLU A N 1
ATOM 833 C CA . GLU A 1 111 ? 8.463 17.416 -4.140 1.00 55.12 111 GLU A CA 1
ATOM 834 C C . GLU A 1 111 ? 9.199 16.466 -5.098 1.00 55.12 111 GLU A C 1
ATOM 836 O O . GLU A 1 111 ? 10.202 15.849 -4.735 1.00 55.12 111 GLU A O 1
ATOM 841 N N . VAL A 1 112 ? 8.702 16.331 -6.330 1.00 58.25 112 VAL A N 1
ATOM 842 C CA . VAL A 1 112 ? 9.180 15.344 -7.301 1.00 58.25 112 VAL A CA 1
ATOM 843 C C . VAL A 1 112 ? 9.301 16.007 -8.671 1.00 58.25 112 VAL A C 1
ATOM 845 O O . VAL A 1 112 ? 8.346 16.069 -9.437 1.00 58.25 112 VAL A O 1
ATOM 848 N N . SER A 1 113 ? 10.478 16.545 -8.987 1.00 53.78 113 SER A N 1
ATOM 849 C CA . SER A 1 113 ? 10.716 17.291 -10.233 1.00 53.78 113 SER A CA 1
ATOM 850 C C . SER A 1 113 ? 11.197 16.430 -11.409 1.00 53.78 113 SER A C 1
ATOM 852 O O . SER A 1 113 ? 11.277 16.929 -12.528 1.00 53.78 113 SER A O 1
ATOM 854 N N . SER A 1 114 ? 11.519 15.151 -11.181 1.00 59.38 114 SER A N 1
ATOM 855 C CA . SER A 1 114 ? 12.219 14.295 -12.153 1.00 59.38 114 SER A CA 1
ATOM 856 C C . SER A 1 114 ? 11.432 13.081 -12.657 1.00 59.38 114 SER A C 1
ATOM 858 O O . SER A 1 114 ? 11.958 12.336 -13.479 1.00 59.38 114 SER A O 1
ATOM 860 N N . ILE A 1 115 ? 10.202 12.853 -12.185 1.00 66.06 115 ILE A N 1
ATOM 861 C CA . ILE A 1 115 ? 9.411 11.672 -12.565 1.00 66.06 115 ILE A CA 1
ATOM 862 C C . ILE A 1 115 ? 8.418 12.035 -13.671 1.00 66.06 115 ILE A C 1
ATOM 864 O O . ILE A 1 115 ? 7.614 12.951 -13.503 1.00 66.06 115 ILE A O 1
ATOM 868 N N . SER A 1 116 ? 8.426 11.300 -14.790 1.00 65.19 116 SER A N 1
ATOM 869 C CA . SER A 1 116 ? 7.371 11.427 -15.800 1.00 65.19 116 SER A CA 1
ATOM 870 C C . SER A 1 116 ? 6.090 10.754 -15.302 1.00 65.19 116 SER A C 1
ATOM 872 O O . SER A 1 116 ? 6.026 9.529 -15.160 1.00 65.19 116 SER A O 1
ATOM 874 N N . VAL A 1 117 ? 5.067 11.566 -15.050 1.00 73.88 117 VAL A N 1
ATOM 875 C CA . VAL A 1 117 ? 3.774 11.133 -14.487 1.00 73.88 117 VAL A CA 1
ATOM 876 C C . VAL A 1 117 ? 2.739 10.850 -15.575 1.00 73.88 117 VAL A C 1
ATOM 878 O O . VAL A 1 117 ? 1.581 10.618 -15.258 1.00 73.88 117 VAL A O 1
ATOM 881 N N . ASP A 1 118 ? 3.117 10.868 -16.858 1.00 84.00 118 ASP A N 1
ATOM 882 C CA . ASP A 1 118 ? 2.156 10.631 -17.937 1.00 84.00 118 ASP A CA 1
ATOM 883 C C . ASP A 1 118 ? 1.544 9.223 -17.805 1.00 84.00 118 ASP A C 1
ATOM 885 O O . ASP A 1 118 ? 2.255 8.233 -18.018 1.00 84.00 118 ASP A O 1
ATOM 889 N N . PRO A 1 119 ? 0.241 9.100 -17.481 1.00 85.12 119 PRO A N 1
ATOM 890 C CA . PRO A 1 119 ? -0.389 7.802 -17.289 1.00 85.12 119 PRO A CA 1
ATOM 891 C C . PRO A 1 119 ? -0.369 6.948 -18.566 1.00 85.12 119 PRO A C 1
ATOM 893 O O . PRO A 1 119 ? -0.407 5.724 -18.474 1.00 85.12 119 PRO A O 1
ATOM 896 N N . ALA A 1 120 ? -0.241 7.566 -19.749 1.00 88.00 120 ALA A N 1
ATOM 897 C CA . ALA A 1 120 ? -0.102 6.861 -21.023 1.00 88.00 120 ALA A CA 1
ATOM 898 C C . ALA A 1 120 ? 1.242 6.122 -21.176 1.00 88.00 120 ALA A C 1
ATOM 900 O O . ALA A 1 120 ? 1.361 5.241 -22.026 1.00 88.00 120 ALA A O 1
ATOM 901 N N . SER A 1 121 ? 2.241 6.447 -20.348 1.00 89.88 121 SER A N 1
ATOM 902 C CA . SER A 1 121 ? 3.541 5.759 -20.327 1.00 89.88 121 SER A CA 1
ATOM 903 C C . SER A 1 121 ? 3.511 4.436 -19.554 1.00 89.88 121 SER A C 1
ATOM 905 O O . SER A 1 121 ? 4.502 3.709 -19.545 1.00 89.88 121 SER A O 1
ATOM 907 N N . TYR A 1 122 ? 2.386 4.111 -18.910 1.00 93.12 122 TYR A N 1
ATOM 908 C CA . TYR A 1 122 ? 2.240 2.939 -18.055 1.00 93.12 122 TYR A CA 1
ATOM 909 C C . TYR A 1 122 ? 1.037 2.093 -18.473 1.00 93.12 122 TYR A C 1
ATOM 911 O O . TYR A 1 122 ? 0.089 2.561 -19.104 1.00 93.12 122 TYR A O 1
ATOM 919 N N . GLN A 1 123 ? 1.068 0.818 -18.095 1.00 95.56 123 GLN A N 1
ATOM 920 C CA . GLN A 1 123 ? -0.025 -0.125 -18.308 1.00 95.56 123 GLN A CA 1
ATOM 921 C C . GLN A 1 123 ? -0.289 -0.909 -17.025 1.00 95.56 123 GLN A C 1
ATOM 923 O O . GLN A 1 123 ? 0.619 -1.143 -16.226 1.00 95.56 123 GLN A O 1
ATOM 928 N N . LEU A 1 124 ? -1.534 -1.337 -16.838 1.00 96.88 124 LEU A N 1
ATOM 929 C CA . LEU A 1 124 ? -1.894 -2.286 -15.791 1.00 96.88 124 LEU A CA 1
ATOM 930 C C . LEU A 1 124 ? -1.586 -3.698 -16.270 1.00 96.88 124 LEU A C 1
ATOM 932 O O . LEU A 1 124 ? -1.857 -4.021 -17.424 1.00 96.88 124 LEU A O 1
ATOM 936 N N . LEU A 1 125 ? -1.084 -4.547 -15.376 1.00 95.88 125 LEU A N 1
ATOM 937 C CA . LEU A 1 125 ? -1.012 -5.989 -15.589 1.00 95.88 125 LEU A CA 1
ATOM 938 C C . LEU A 1 125 ? -2.221 -6.641 -14.915 1.00 95.88 125 LEU A C 1
ATOM 940 O O . LEU A 1 125 ? -2.386 -6.519 -13.700 1.00 95.88 125 LEU A O 1
ATOM 944 N N . CYS A 1 126 ? -3.058 -7.328 -15.684 1.00 94.81 126 CYS A N 1
ATOM 945 C CA . CYS A 1 126 ? -4.255 -7.992 -15.184 1.00 94.81 126 CYS A CA 1
ATOM 946 C C . CYS A 1 126 ? -3.932 -9.410 -14.674 1.00 94.81 126 CYS A C 1
ATOM 948 O O . CYS A 1 126 ? -2.977 -10.032 -15.148 1.00 94.81 126 CYS A O 1
ATOM 950 N N . PRO A 1 127 ? -4.739 -9.983 -13.759 1.00 90.69 127 PRO A N 1
ATOM 951 C CA . PRO A 1 127 ? -4.514 -11.344 -13.255 1.00 90.69 127 PRO A CA 1
ATOM 952 C C . PRO A 1 127 ? -4.573 -12.455 -14.320 1.00 90.69 127 PRO A C 1
ATOM 954 O O . PRO A 1 127 ? -4.092 -13.560 -14.072 1.00 90.69 127 PRO A O 1
ATOM 957 N N . ASP A 1 128 ? -5.169 -12.184 -15.488 1.00 89.44 128 ASP A N 1
ATOM 958 C CA . ASP A 1 128 ? -5.217 -13.097 -16.641 1.00 89.44 128 ASP A CA 1
ATOM 959 C C . ASP A 1 128 ? -3.982 -12.987 -17.559 1.00 89.44 128 ASP A C 1
ATOM 961 O O . ASP A 1 128 ? -3.929 -13.635 -18.603 1.00 89.44 128 ASP A O 1
ATOM 965 N N . GLY A 1 129 ? -2.992 -12.171 -17.179 1.00 90.00 129 GLY A N 1
ATOM 966 C CA . GLY A 1 129 ? -1.746 -11.959 -17.916 1.00 90.00 129 GLY A CA 1
ATOM 967 C C . GLY A 1 129 ? -1.836 -10.929 -19.043 1.00 90.00 129 GLY A C 1
ATOM 968 O O . GLY A 1 129 ? -0.822 -10.650 -19.682 1.00 90.00 129 GLY A O 1
ATOM 969 N N . LYS A 1 130 ? -3.011 -10.343 -19.303 1.00 95.00 130 LYS A N 1
ATOM 970 C CA . LYS A 1 130 ? -3.146 -9.242 -20.268 1.00 95.00 130 LYS A CA 1
ATOM 971 C C . LYS A 1 130 ? -2.703 -7.919 -19.662 1.00 95.00 130 LYS A C 1
ATOM 973 O O . LYS A 1 130 ? -2.631 -7.773 -18.442 1.00 95.00 130 LYS A O 1
ATOM 978 N N . THR A 1 131 ? -2.472 -6.937 -20.527 1.00 96.69 131 THR A N 1
ATOM 979 C CA . THR A 1 131 ? -2.313 -5.546 -20.113 1.00 96.69 131 THR A CA 1
ATOM 980 C C . THR A 1 131 ? -3.548 -4.716 -20.448 1.00 96.69 131 THR A C 1
ATOM 982 O O . THR A 1 131 ? -4.288 -5.028 -21.384 1.00 96.69 131 THR A O 1
ATOM 985 N N . ALA A 1 132 ? -3.786 -3.669 -19.661 1.00 96.94 132 ALA A N 1
ATOM 986 C CA . ALA A 1 132 ? -4.876 -2.718 -19.863 1.00 96.94 132 ALA A CA 1
ATOM 987 C C . ALA A 1 132 ? -4.398 -1.279 -19.636 1.00 96.94 132 ALA A C 1
ATOM 989 O O . ALA A 1 132 ? -3.339 -1.048 -19.042 1.00 96.94 132 ALA A O 1
ATOM 990 N N . ALA A 1 133 ? -5.179 -0.302 -20.099 1.00 96.06 133 ALA A N 1
ATOM 991 C CA . ALA A 1 133 ? -4.904 1.094 -19.792 1.00 96.06 133 ALA A CA 1
ATOM 992 C C . ALA A 1 133 ? -5.075 1.347 -18.287 1.00 96.06 133 ALA A C 1
ATOM 994 O O . ALA A 1 133 ? -5.901 0.723 -17.624 1.00 96.06 133 ALA A O 1
ATOM 995 N N . VAL A 1 134 ? -4.329 2.308 -17.746 1.00 93.50 134 VAL A N 1
ATOM 996 C CA . VAL A 1 134 ? -4.413 2.723 -16.332 1.00 93.50 134 VAL A CA 1
ATOM 997 C C . VAL A 1 134 ? -5.818 3.150 -15.898 1.00 93.50 134 VAL A C 1
ATOM 999 O O . VAL A 1 134 ? -6.179 2.986 -14.736 1.00 93.50 134 VAL A O 1
ATOM 1002 N N . THR A 1 135 ? -6.641 3.630 -16.832 1.00 93.69 135 THR A N 1
ATOM 1003 C CA . THR A 1 135 ? -8.046 3.993 -16.603 1.00 93.69 135 THR A CA 1
ATOM 1004 C C . THR A 1 135 ? -8.967 2.789 -16.400 1.00 93.69 135 THR A C 1
ATOM 1006 O O . THR A 1 135 ? -10.033 2.937 -15.810 1.00 93.69 135 THR A O 1
ATOM 1009 N N . ASP A 1 136 ? -8.559 1.595 -16.836 1.00 96.00 136 ASP A N 1
ATOM 1010 C CA . ASP A 1 136 ? -9.374 0.375 -16.804 1.00 96.00 136 ASP A CA 1
ATOM 1011 C C . ASP A 1 136 ? -9.201 -0.417 -15.495 1.00 96.00 136 ASP A C 1
ATOM 1013 O O . ASP A 1 136 ? -9.536 -1.599 -15.414 1.00 96.00 136 ASP A O 1
ATOM 1017 N N . TYR A 1 137 ? -8.704 0.222 -14.431 1.00 94.56 137 TYR A N 1
ATOM 1018 C CA . TYR A 1 137 ? -8.437 -0.423 -13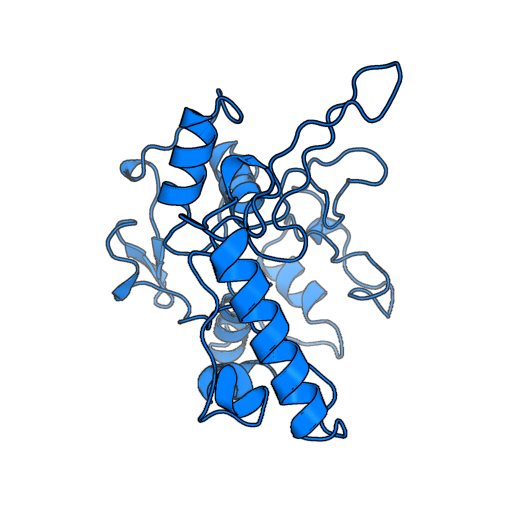.139 1.00 94.56 137 TYR A CA 1
ATOM 1019 C C . TYR A 1 137 ? -9.665 -1.132 -12.544 1.00 94.56 137 TYR A C 1
ATOM 1021 O O . TYR A 1 137 ? -9.530 -2.103 -11.801 1.00 94.56 137 TYR A O 1
ATOM 1029 N N . ALA A 1 138 ? -10.880 -0.677 -12.859 1.00 94.44 138 ALA A N 1
ATOM 1030 C CA . ALA A 1 138 ? -12.107 -1.288 -12.355 1.00 94.44 138 ALA A CA 1
ATOM 1031 C C . ALA A 1 138 ? -12.308 -2.721 -12.880 1.00 94.44 138 ALA A C 1
ATOM 1033 O O . ALA A 1 138 ? -12.785 -3.580 -12.139 1.00 94.44 138 ALA A O 1
ATOM 1034 N N . SER A 1 139 ? -11.920 -2.994 -14.130 1.00 94.94 139 SER A N 1
ATOM 1035 C CA . SER A 1 139 ? -11.988 -4.326 -14.745 1.00 94.94 139 SER A CA 1
ATOM 1036 C C . SER A 1 139 ? -10.658 -5.085 -14.668 1.00 94.94 139 SER A C 1
ATOM 1038 O O . SER A 1 139 ? -10.664 -6.313 -14.644 1.00 94.94 139 SER A O 1
ATOM 1040 N N . CYS A 1 140 ? -9.531 -4.375 -14.579 1.00 95.56 140 CYS A N 1
ATOM 1041 C CA . CYS A 1 140 ? -8.185 -4.930 -14.468 1.00 95.56 140 CYS A CA 1
ATOM 1042 C C . CYS A 1 140 ? -7.550 -4.566 -13.114 1.00 95.56 140 CYS A C 1
ATOM 1044 O O . CYS A 1 140 ? -6.845 -3.567 -12.980 1.00 95.56 140 CYS A O 1
ATOM 1046 N N . ASN A 1 141 ? -7.792 -5.387 -12.089 1.00 94.00 141 ASN A N 1
ATOM 1047 C CA . ASN A 1 141 ? -7.169 -5.243 -10.771 1.00 94.00 141 ASN A CA 1
ATOM 1048 C C . ASN A 1 141 ? -6.907 -6.597 -10.105 1.00 94.00 141 ASN A C 1
ATOM 1050 O O . ASN A 1 141 ? -7.504 -7.614 -10.449 1.00 94.00 141 ASN A O 1
ATOM 1054 N N . TRP A 1 142 ? -6.024 -6.579 -9.107 1.00 91.50 142 TRP A N 1
ATOM 1055 C CA . TRP A 1 142 ? -5.647 -7.740 -8.292 1.00 91.50 142 TRP A CA 1
ATOM 1056 C C . TRP A 1 142 ? -6.514 -7.899 -7.033 1.00 91.50 142 TRP A C 1
ATOM 1058 O O . TRP A 1 142 ? -6.206 -8.703 -6.154 1.00 91.50 142 TRP A O 1
ATOM 1068 N N . GLY A 1 143 ? -7.592 -7.121 -6.931 1.00 88.75 143 GLY A N 1
ATOM 1069 C CA . GLY A 1 143 ? -8.540 -7.156 -5.829 1.00 88.75 143 GLY A CA 1
ATOM 1070 C C . GLY A 1 143 ? -8.917 -5.774 -5.310 1.00 88.75 143 GLY A C 1
ATOM 1071 O O . GLY A 1 143 ? -8.246 -4.767 -5.546 1.00 88.75 143 GLY A O 1
ATOM 1072 N N . GLN A 1 144 ? -10.011 -5.750 -4.555 1.00 86.50 144 GLN A N 1
ATOM 1073 C CA . GLN A 1 144 ? -10.531 -4.553 -3.916 1.00 86.50 144 GLN A CA 1
ATOM 1074 C C . GLN A 1 144 ? -10.113 -4.528 -2.448 1.00 86.50 144 GLN A C 1
ATOM 1076 O O . GLN A 1 144 ? -10.483 -5.400 -1.667 1.00 86.50 144 GLN A O 1
ATOM 1081 N N . VAL A 1 1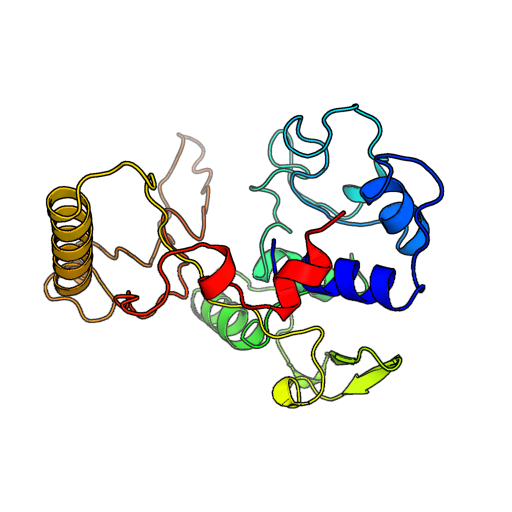45 ? -9.354 -3.502 -2.077 1.00 83.06 145 VAL A N 1
ATOM 1082 C CA . VAL A 1 145 ? -8.869 -3.307 -0.711 1.00 83.06 145 VAL A CA 1
ATOM 1083 C C . VAL A 1 145 ? -9.822 -2.385 0.043 1.00 83.06 145 VAL A C 1
ATOM 1085 O O . VAL A 1 145 ? -10.191 -1.325 -0.459 1.00 83.06 145 VAL A O 1
ATOM 1088 N N . THR A 1 146 ? -10.198 -2.765 1.261 1.00 84.00 146 THR A N 1
ATOM 1089 C CA . THR A 1 146 ? -10.973 -1.904 2.162 1.00 84.00 146 THR A CA 1
ATOM 1090 C C . THR A 1 146 ? -10.117 -0.773 2.721 1.00 84.00 146 THR A C 1
ATOM 1092 O O . THR A 1 146 ? -8.910 -0.932 2.909 1.00 84.00 146 THR A O 1
ATOM 1095 N N . SER A 1 147 ? -10.739 0.360 3.045 1.00 84.38 147 SER A N 1
ATOM 1096 C CA . SER A 1 147 ? -10.043 1.481 3.682 1.00 84.38 147 SER A CA 1
ATOM 1097 C C . SER A 1 147 ? -9.378 1.076 5.004 1.00 84.38 147 SER A C 1
ATOM 1099 O O . SER A 1 147 ? -9.766 0.101 5.658 1.00 84.38 147 SER A O 1
ATOM 1101 N N . ASN A 1 148 ? -8.367 1.848 5.407 1.00 86.56 148 ASN A N 1
ATOM 1102 C CA . ASN A 1 148 ? -7.760 1.703 6.727 1.00 86.56 148 ASN A CA 1
ATOM 1103 C C . ASN A 1 148 ? -8.826 1.906 7.815 1.00 86.56 148 ASN A C 1
ATOM 1105 O O . ASN A 1 148 ? -9.720 2.737 7.664 1.00 86.56 148 ASN A O 1
ATOM 1109 N N . VAL A 1 149 ? -8.706 1.163 8.914 1.00 89.44 149 VAL A N 1
ATOM 1110 C CA . VAL A 1 149 ? -9.648 1.198 10.038 1.00 89.44 149 VAL A CA 1
ATOM 1111 C C . VAL A 1 149 ? -8.900 1.412 11.348 1.00 89.44 149 VAL A C 1
ATOM 1113 O O . VAL A 1 149 ? -7.779 0.933 11.523 1.00 89.44 149 VAL A O 1
ATOM 1116 N N . ILE A 1 150 ? -9.529 2.133 12.273 1.00 90.94 150 ILE A N 1
ATOM 1117 C CA . ILE A 1 150 ? -9.033 2.307 13.636 1.00 90.94 150 ILE A CA 1
ATOM 1118 C C . ILE A 1 150 ? -9.545 1.131 14.460 1.00 90.94 150 ILE A C 1
ATOM 1120 O O . ILE A 1 150 ? -10.751 0.939 14.598 1.00 90.94 150 ILE A O 1
ATOM 1124 N N . LEU A 1 151 ? -8.623 0.343 15.003 1.00 90.19 151 LEU A N 1
ATOM 1125 C CA . LEU A 1 151 ? -8.949 -0.805 15.839 1.00 90.19 151 LEU A CA 1
ATOM 1126 C C . LEU A 1 151 ? -8.780 -0.447 17.314 1.00 90.19 151 LEU A C 1
ATOM 1128 O O . LEU A 1 151 ? -7.881 0.299 17.699 1.00 90.19 151 LEU A O 1
ATOM 1132 N N . THR A 1 152 ? -9.635 -1.021 18.150 1.00 90.56 152 THR A N 1
ATOM 1133 C CA . THR A 1 152 ? -9.491 -0.981 19.604 1.00 90.56 152 THR A CA 1
ATOM 1134 C C . THR A 1 152 ? -9.699 -2.376 20.180 1.00 90.56 152 THR A C 1
ATOM 1136 O O . THR A 1 152 ? -10.067 -3.308 19.466 1.00 90.56 152 THR A O 1
ATOM 1139 N N . SER A 1 153 ? -9.409 -2.536 21.467 1.00 89.94 153 SER A N 1
ATOM 1140 C CA . SER A 1 153 ? -9.530 -3.827 22.138 1.00 89.94 153 SER A CA 1
ATOM 1141 C C . SER A 1 153 ? -10.981 -4.309 22.160 1.00 89.94 153 SER A C 1
ATOM 1143 O O . SER A 1 153 ? -11.872 -3.556 22.546 1.00 89.94 153 SER A O 1
ATOM 1145 N N . ALA A 1 154 ? -11.199 -5.582 21.824 1.00 87.94 154 ALA A N 1
ATOM 1146 C CA . ALA A 1 154 ? -12.525 -6.203 21.837 1.00 87.94 154 ALA A CA 1
ATOM 1147 C C . ALA A 1 154 ? -13.148 -6.287 23.243 1.00 87.94 154 ALA A C 1
ATOM 1149 O O . ALA A 1 154 ? -14.361 -6.386 23.368 1.00 87.94 154 ALA A O 1
ATOM 1150 N N . VAL A 1 155 ? -12.337 -6.228 24.307 1.00 91.81 155 VAL A N 1
ATOM 1151 C CA . VAL A 1 155 ? -12.827 -6.233 25.700 1.00 91.81 155 VAL A CA 1
ATOM 1152 C C . VAL A 1 155 ? -13.124 -4.832 26.241 1.00 91.81 155 VAL A C 1
ATOM 1154 O O . VAL A 1 155 ? -13.397 -4.673 27.428 1.00 91.81 155 VAL A O 1
ATOM 1157 N N . ARG A 1 156 ? -13.009 -3.788 25.411 1.00 92.69 156 ARG A N 1
ATOM 1158 C CA . ARG A 1 156 ? -13.265 -2.413 25.841 1.00 92.69 156 ARG A CA 1
ATOM 1159 C C . ARG A 1 156 ? -14.769 -2.180 26.003 1.00 92.69 156 ARG A C 1
ATOM 1161 O O . ARG A 1 156 ? -15.555 -2.582 25.153 1.00 92.69 156 ARG A O 1
ATOM 1168 N N . GLU A 1 157 ? -15.152 -1.486 27.073 1.00 94.75 157 GLU A N 1
ATOM 1169 C CA . GLU A 1 157 ? -16.554 -1.146 27.323 1.00 94.75 157 GLU A CA 1
ATOM 1170 C C . GLU A 1 157 ? -17.147 -0.289 26.187 1.00 94.75 157 GLU A C 1
ATOM 1172 O O . GLU A 1 157 ? -16.473 0.642 25.721 1.00 94.75 157 GLU A O 1
ATOM 1177 N N . PRO A 1 158 ? -18.405 -0.542 25.772 1.00 91.50 158 PRO A N 1
ATOM 1178 C CA . PRO A 1 158 ? -19.045 0.187 24.676 1.00 91.50 158 PRO A CA 1
ATOM 1179 C C . PRO A 1 158 ? -19.035 1.711 24.848 1.00 91.50 158 PRO A C 1
ATOM 1181 O O . PRO A 1 158 ? -18.788 2.431 23.881 1.00 91.50 158 PRO A O 1
ATOM 1184 N N . ASP A 1 159 ? -19.218 2.214 26.072 1.00 94.81 159 ASP A N 1
ATOM 1185 C CA . ASP A 1 159 ? -19.222 3.655 26.358 1.00 94.81 159 ASP A CA 1
ATOM 1186 C C . ASP A 1 159 ? -17.841 4.303 26.162 1.00 94.81 159 ASP A C 1
ATOM 1188 O O . ASP A 1 159 ? -17.728 5.446 25.703 1.00 94.81 159 ASP A O 1
ATOM 1192 N N . ILE A 1 160 ? -16.764 3.558 26.430 1.00 95.62 160 ILE A N 1
ATOM 1193 C CA . ILE A 1 160 ? -15.397 4.016 26.159 1.00 95.62 160 ILE A CA 1
ATOM 1194 C C . ILE A 1 160 ? -15.141 4.030 24.650 1.00 95.62 160 ILE A C 1
ATOM 1196 O O . ILE A 1 160 ? -14.575 4.993 24.130 1.00 95.62 160 ILE A O 1
ATOM 1200 N N . VAL A 1 161 ? -15.581 2.993 23.927 1.00 92.81 161 VAL A N 1
ATOM 1201 C CA . VAL A 1 161 ? -15.464 2.947 22.460 1.00 92.81 161 VAL A CA 1
ATOM 1202 C C . VAL A 1 161 ? -16.228 4.109 21.824 1.00 92.81 161 VAL A C 1
ATOM 1204 O O . VAL A 1 161 ? -15.698 4.779 20.938 1.00 92.81 161 VAL A O 1
ATOM 1207 N N . LYS A 1 162 ? -17.434 4.408 22.319 1.00 93.88 162 LYS A N 1
ATOM 1208 C CA . LYS A 1 162 ? -18.214 5.579 21.908 1.00 93.88 162 LYS A CA 1
ATOM 1209 C C . LYS A 1 162 ? -17.450 6.881 22.151 1.00 93.88 162 LYS A C 1
ATOM 1211 O O . LYS A 1 162 ? -17.346 7.695 21.242 1.00 93.88 162 LYS A O 1
ATOM 1216 N N . SER A 1 163 ? -16.822 7.028 23.317 1.00 96.56 163 SER A N 1
ATOM 1217 C CA . SER A 1 163 ? -16.005 8.207 23.636 1.00 96.56 163 SER A CA 1
ATOM 1218 C C . SER A 1 163 ? -14.830 8.393 22.663 1.00 96.56 163 SER A C 1
ATOM 1220 O O . SER A 1 163 ? -14.517 9.521 22.284 1.00 96.56 163 SER A O 1
ATOM 1222 N N . TYR A 1 164 ? -14.195 7.307 22.202 1.00 95.19 164 TYR A N 1
ATOM 1223 C CA . TYR A 1 164 ? -13.164 7.383 21.157 1.00 95.19 164 TYR A CA 1
ATOM 1224 C C . TYR A 1 164 ? -13.727 7.858 19.819 1.00 95.19 164 TYR A C 1
ATOM 1226 O O . TYR A 1 164 ? -13.119 8.715 19.178 1.00 95.19 164 TYR A O 1
ATOM 1234 N N . LYS A 1 165 ? -14.882 7.327 19.405 1.00 94.44 165 LYS A N 1
ATOM 1235 C CA . LYS A 1 165 ? -15.560 7.752 18.173 1.00 94.44 165 LYS A CA 1
ATOM 1236 C C . LYS A 1 165 ? -15.918 9.237 18.238 1.00 94.44 165 LYS A C 1
ATOM 1238 O O . LYS A 1 165 ? -15.540 9.985 17.341 1.00 94.44 165 LYS A O 1
ATOM 1243 N N . ASP A 1 166 ? -16.553 9.675 19.322 1.00 96.62 166 ASP A N 1
ATOM 1244 C CA . ASP A 1 166 ? -16.951 11.071 19.535 1.00 96.62 166 ASP A CA 1
ATOM 1245 C C . ASP A 1 166 ? -15.740 12.016 19.502 1.00 96.62 166 ASP A C 1
ATOM 1247 O O . ASP A 1 166 ? -15.772 13.070 18.854 1.00 96.62 166 ASP A O 1
ATOM 1251 N N . PHE A 1 167 ? -14.633 11.614 20.136 1.00 97.31 167 PHE A N 1
ATOM 1252 C CA . PHE A 1 167 ? -13.371 12.346 20.074 1.00 97.31 167 PHE A CA 1
ATOM 1253 C C . PHE A 1 167 ? -12.850 12.460 18.636 1.00 97.31 167 PHE A C 1
ATOM 1255 O O . PHE A 1 167 ? -12.554 13.562 18.175 1.00 97.31 167 PHE A O 1
ATOM 1262 N N . LEU A 1 168 ? -12.775 11.348 17.903 1.00 96.56 168 LEU A N 1
ATOM 1263 C CA . LEU A 1 168 ? -12.272 11.321 16.527 1.00 96.56 168 LEU A CA 1
ATOM 1264 C C . LEU A 1 168 ? -13.141 12.150 15.573 1.00 96.56 168 LEU A C 1
ATOM 1266 O O . LEU A 1 168 ? -12.609 12.884 14.739 1.00 96.56 168 LEU A O 1
ATOM 1270 N N . PHE A 1 169 ? -14.466 12.102 15.726 1.00 96.25 169 PHE A N 1
ATOM 1271 C CA . PHE A 1 169 ? -15.373 12.948 14.954 1.00 96.25 169 PHE A CA 1
ATOM 1272 C C . PHE A 1 169 ? -15.190 14.427 15.269 1.00 96.25 169 PHE A C 1
ATOM 1274 O O . PHE A 1 169 ? -15.157 15.246 14.350 1.00 96.25 169 PHE A O 1
ATOM 1281 N N . THR A 1 170 ? -15.003 14.773 16.542 1.00 97.19 170 THR A N 1
ATOM 1282 C CA . THR A 1 170 ? -14.712 16.151 16.954 1.00 97.19 170 THR A CA 1
ATOM 1283 C C . THR A 1 170 ? -13.395 16.636 16.346 1.00 97.19 170 THR A C 1
ATOM 1285 O O . THR A 1 170 ? -13.343 17.715 15.755 1.00 97.19 170 THR A O 1
ATOM 1288 N N . VAL A 1 171 ? -12.340 15.819 16.419 1.00 96.00 171 VAL A N 1
ATOM 1289 C CA . VAL A 1 171 ? -11.032 16.119 15.818 1.00 96.00 171 VAL A CA 1
ATOM 1290 C C . VAL A 1 171 ? -11.163 16.337 14.314 1.00 96.00 171 VAL A C 1
ATOM 1292 O O . VAL A 1 171 ? -10.627 17.313 13.803 1.00 96.00 171 VAL A O 1
ATOM 1295 N N . GLN A 1 172 ? -11.914 15.499 13.603 1.00 95.88 172 GLN A N 1
ATOM 1296 C CA . GLN A 1 172 ? -12.169 15.689 12.177 1.00 95.88 172 GLN A CA 1
ATOM 1297 C C . GLN A 1 172 ? -12.943 16.979 11.871 1.00 95.88 172 GLN A C 1
ATOM 1299 O O . GLN A 1 172 ? -12.598 17.686 10.929 1.00 95.88 172 GLN A O 1
ATOM 1304 N N . GLN A 1 173 ? -13.987 17.308 12.630 1.00 96.25 173 GLN A N 1
ATOM 1305 C CA . GLN A 1 173 ? -14.767 18.529 12.390 1.00 96.25 173 GLN A CA 1
ATOM 1306 C C . GLN A 1 173 ? -13.931 19.802 12.593 1.00 96.25 173 GLN A C 1
ATOM 1308 O O . GLN A 1 173 ? -14.171 20.829 11.952 1.00 96.25 173 GLN A O 1
ATOM 1313 N N . LEU A 1 174 ? -12.944 19.743 13.488 1.00 97.12 174 LEU A N 1
ATOM 1314 C CA . LEU A 1 174 ? -12.034 20.852 13.753 1.00 97.12 174 LEU A CA 1
ATOM 1315 C C . LEU A 1 174 ? -10.853 20.877 12.777 1.00 97.12 174 LEU A C 1
ATOM 1317 O O . LEU A 1 174 ? -10.587 21.920 12.193 1.00 97.12 174 LEU A O 1
ATOM 1321 N N . PHE A 1 175 ? -10.176 19.751 12.572 1.00 96.38 175 PHE A N 1
ATOM 1322 C CA . PHE A 1 175 ? -8.857 19.675 11.929 1.00 96.38 175 PHE A CA 1
ATOM 1323 C C . PHE A 1 175 ? -8.818 18.809 10.662 1.00 96.38 175 PHE A C 1
ATOM 1325 O O . PHE A 1 175 ? -7.762 18.656 10.051 1.00 96.38 175 PHE A O 1
ATOM 1332 N N . GLY A 1 176 ? -9.941 18.203 10.272 1.00 93.88 176 GLY A N 1
ATOM 1333 C CA . GLY A 1 176 ? -10.078 17.444 9.029 1.00 93.88 176 GLY A CA 1
ATOM 1334 C C . GLY A 1 176 ? -10.079 18.337 7.788 1.00 93.88 176 GLY A C 1
ATOM 1335 O O . GLY A 1 176 ? -9.925 19.561 7.862 1.00 93.88 176 GLY A O 1
ATOM 1336 N N . ARG A 1 177 ? -10.283 17.728 6.615 1.00 91.25 177 ARG A N 1
ATOM 1337 C CA . ARG A 1 177 ? -10.381 18.474 5.354 1.00 91.25 177 ARG A CA 1
ATOM 1338 C C . ARG A 1 177 ? -11.615 19.382 5.382 1.00 91.25 177 ARG A C 1
ATOM 1340 O O . ARG A 1 177 ? -12.736 18.900 5.497 1.00 91.25 177 ARG A O 1
ATOM 1347 N N . GLY A 1 178 ? -11.400 20.697 5.312 1.00 87.69 178 GLY A N 1
ATOM 1348 C CA . GLY A 1 178 ? -12.471 21.693 5.455 1.00 87.69 178 GLY A CA 1
ATOM 1349 C C . GLY A 1 178 ? -12.947 21.918 6.897 1.00 87.69 178 GLY A C 1
ATOM 1350 O O . GLY A 1 178 ? -14.006 22.509 7.101 1.00 87.69 178 GLY A O 1
ATOM 1351 N N . GLY A 1 179 ? -12.192 21.447 7.896 1.00 92.00 179 GLY A N 1
ATOM 1352 C CA . GLY A 1 179 ? -12.487 21.671 9.309 1.00 92.00 179 GLY A CA 1
ATOM 1353 C C . GLY A 1 179 ? -12.337 23.137 9.733 1.00 92.00 179 GLY A C 1
ATOM 1354 O O . GLY A 1 179 ? -11.617 23.921 9.116 1.00 92.00 179 GLY A O 1
ATOM 1355 N N . ARG A 1 180 ? -13.000 23.517 10.831 1.00 93.06 180 ARG A N 1
ATOM 1356 C CA . ARG A 1 180 ? -13.052 24.916 11.318 1.00 93.06 180 ARG A CA 1
ATOM 1357 C C . ARG A 1 180 ? -11.687 25.521 11.667 1.00 93.06 180 ARG A C 1
ATOM 1359 O O . ARG A 1 180 ? -11.541 26.738 11.643 1.00 93.06 180 ARG A O 1
ATOM 1366 N N . LEU A 1 181 ? -10.730 24.680 12.043 1.00 94.56 181 LEU A N 1
ATOM 1367 C CA . LEU A 1 181 ? -9.381 25.027 12.490 1.00 94.56 181 LEU A CA 1
ATOM 1368 C C . LEU A 1 181 ? -8.307 24.369 11.606 1.00 94.56 181 LEU A C 1
ATOM 1370 O O . LEU A 1 181 ? -7.159 24.230 12.030 1.00 94.56 181 LEU A O 1
ATOM 1374 N N . SER A 1 182 ? -8.652 23.987 10.369 1.00 89.81 182 SER A N 1
ATOM 1375 C CA . SER A 1 182 ? -7.723 23.318 9.448 1.00 89.81 182 SER A CA 1
ATOM 1376 C C . SER A 1 182 ? -6.516 24.180 9.061 1.00 89.81 182 SER A C 1
ATOM 1378 O O . SER A 1 182 ? -5.516 23.655 8.588 1.00 89.81 182 SER A O 1
ATOM 1380 N N . SER A 1 183 ? -6.595 25.503 9.240 1.00 89.62 183 SER A N 1
ATOM 1381 C CA . SER A 1 183 ? -5.469 26.425 9.040 1.00 89.62 183 SER A CA 1
ATOM 1382 C C . SER A 1 183 ? -4.428 26.360 10.159 1.00 89.62 183 SER A C 1
ATOM 1384 O O . SER A 1 183 ? -3.284 26.745 9.943 1.00 89.62 183 SER A O 1
ATOM 1386 N N . SER A 1 184 ? -4.810 25.903 11.355 1.00 90.44 184 SER A N 1
ATOM 1387 C CA . SER A 1 184 ? -3.898 25.747 12.494 1.00 90.44 184 SER A CA 1
ATOM 1388 C C . SER A 1 184 ? -3.279 24.355 12.544 1.00 90.44 184 SER A C 1
ATOM 1390 O O . SER A 1 184 ? -2.119 24.216 12.919 1.00 90.44 184 SER A O 1
ATOM 1392 N N . PHE A 1 185 ? -4.052 23.326 12.192 1.00 91.00 185 PHE A N 1
ATOM 1393 C CA . PHE A 1 185 ? -3.593 21.943 12.187 1.00 91.00 185 PHE A CA 1
ATOM 1394 C C . PHE A 1 185 ? -4.438 21.094 11.232 1.00 91.00 185 PHE A C 1
ATOM 1396 O O . PHE A 1 185 ? -5.662 21.229 11.200 1.00 91.00 185 PHE A O 1
ATOM 1403 N N . GLN A 1 186 ? -3.788 20.202 10.483 1.00 91.19 186 GLN A N 1
ATOM 1404 C CA . GLN A 1 186 ? -4.424 19.311 9.513 1.00 91.19 186 GLN A CA 1
ATOM 1405 C C . GLN A 1 186 ? -4.211 17.851 9.933 1.00 91.19 186 GLN A C 1
ATOM 1407 O O . GLN A 1 186 ? -3.129 17.306 9.762 1.00 91.19 186 GLN A O 1
ATOM 1412 N N . ILE A 1 187 ? -5.241 17.188 10.471 1.00 92.62 187 ILE A N 1
ATOM 1413 C CA . ILE A 1 187 ? -5.106 15.820 11.024 1.00 92.62 187 ILE A CA 1
ATOM 1414 C C . ILE A 1 187 ? -4.824 14.749 9.954 1.00 92.62 187 ILE A C 1
ATOM 1416 O O . ILE A 1 187 ? -4.262 13.703 10.263 1.00 92.62 187 ILE A O 1
ATOM 1420 N N . PHE A 1 188 ? -5.208 15.006 8.701 1.00 92.00 188 PHE A N 1
ATOM 1421 C CA . PHE A 1 188 ? -4.969 14.118 7.556 1.00 92.00 188 PHE A CA 1
ATOM 1422 C C . PHE A 1 188 ? -3.884 14.658 6.621 1.00 92.00 188 PHE A C 1
ATOM 1424 O O . PHE A 1 188 ? -3.931 14.391 5.426 1.00 92.00 188 PHE A O 1
ATOM 1431 N N . ASN A 1 189 ? -2.968 15.484 7.127 1.00 87.38 189 ASN A N 1
ATOM 1432 C CA . ASN A 1 189 ? -1.806 15.918 6.369 1.00 87.38 189 ASN A CA 1
ATOM 1433 C C . ASN A 1 189 ? -0.574 15.916 7.273 1.00 87.38 189 ASN A C 1
ATOM 1435 O O . ASN A 1 189 ? -0.511 16.653 8.255 1.00 87.38 189 ASN A O 1
ATOM 1439 N N . SER A 1 190 ? 0.395 15.075 6.934 1.00 80.94 190 SER A N 1
ATOM 1440 C CA . SER A 1 190 ? 1.675 14.968 7.629 1.00 80.94 190 SER A CA 1
ATOM 1441 C C . SER A 1 190 ? 2.847 15.607 6.880 1.00 80.94 190 SER A C 1
ATOM 1443 O O . SER A 1 190 ? 3.957 15.640 7.413 1.00 80.94 190 SER A O 1
ATOM 1445 N N . GLU A 1 191 ? 2.598 16.194 5.706 1.00 68.75 191 GLU A N 1
ATOM 1446 C CA . GLU A 1 191 ? 3.574 16.933 4.903 1.00 68.75 191 GLU A CA 1
ATOM 1447 C C . GLU A 1 191 ? 3.975 18.223 5.637 1.00 68.75 191 GLU A C 1
ATOM 1449 O O . GLU A 1 191 ? 3.360 19.284 5.526 1.00 68.75 191 GLU A O 1
ATOM 1454 N N . SER A 1 192 ? 4.996 18.107 6.480 1.00 60.03 192 SER A N 1
ATOM 1455 C CA . SER A 1 192 ? 5.530 19.213 7.263 1.00 60.03 192 SER A CA 1
ATOM 1456 C C . SER A 1 192 ? 7.050 19.114 7.317 1.00 60.03 192 SER A C 1
ATOM 1458 O O . SER A 1 192 ? 7.632 18.211 7.917 1.00 60.03 192 SER A O 1
ATOM 1460 N N . SER A 1 193 ? 7.707 20.062 6.652 1.00 53.47 193 SER A N 1
ATOM 1461 C CA . SER A 1 193 ? 9.162 20.190 6.645 1.00 53.47 193 SER A CA 1
ATOM 1462 C C . SER A 1 193 ? 9.622 20.822 7.953 1.00 53.47 193 SER A C 1
ATOM 1464 O O . SER A 1 193 ? 9.672 22.046 8.081 1.00 53.47 193 SER A O 1
ATOM 1466 N N . TYR A 1 194 ? 9.971 19.999 8.939 1.00 49.88 194 TYR A N 1
ATOM 1467 C CA . TYR A 1 194 ? 10.676 20.479 10.124 1.00 49.88 194 TYR A CA 1
ATOM 1468 C C . TYR A 1 194 ? 12.188 20.353 9.898 1.00 49.88 194 TYR A C 1
ATOM 1470 O O . TYR A 1 194 ? 12.650 19.281 9.505 1.00 49.88 194 TYR A O 1
ATOM 1478 N N . PRO A 1 195 ? 12.990 21.406 10.136 1.00 47.53 195 PRO A N 1
ATOM 1479 C CA . PRO A 1 195 ? 14.436 21.256 10.179 1.00 47.53 195 PRO A CA 1
ATOM 1480 C C . PRO A 1 195 ? 14.787 20.382 11.387 1.00 47.53 195 PRO A C 1
ATOM 1482 O O . PRO A 1 195 ? 14.613 20.798 12.531 1.00 47.53 195 PRO A O 1
ATOM 1485 N N . VAL A 1 196 ? 15.225 19.150 11.126 1.00 53.28 196 VAL A N 1
ATOM 1486 C CA . VAL A 1 196 ? 15.457 18.141 12.175 1.00 53.28 196 VAL A CA 1
ATOM 1487 C C . VAL A 1 196 ? 16.841 18.297 12.811 1.00 53.28 196 VAL A C 1
ATOM 1489 O O . VAL A 1 196 ? 17.077 17.827 13.921 1.00 53.28 196 VAL A O 1
ATOM 1492 N N . ASP A 1 197 ? 17.755 19.007 12.146 1.00 53.09 197 ASP A N 1
ATOM 1493 C CA . ASP A 1 197 ? 19.094 19.282 12.654 1.00 53.09 197 ASP A CA 1
ATOM 1494 C C . ASP A 1 197 ? 19.692 20.604 12.131 1.00 53.09 197 ASP A C 1
ATOM 1496 O O . ASP A 1 197 ? 19.149 21.286 11.256 1.00 53.09 197 ASP A O 1
ATOM 1500 N N . VAL A 1 198 ? 20.864 20.953 12.676 1.00 56.53 198 VAL A N 1
ATOM 1501 C CA . VAL A 1 198 ? 21.680 22.120 12.285 1.00 56.53 198 VAL A CA 1
ATOM 1502 C C . VAL A 1 198 ? 22.137 22.039 10.817 1.00 56.53 198 VAL A C 1
ATOM 1504 O O . VAL A 1 198 ? 22.497 23.054 10.222 1.00 56.53 198 VAL A O 1
ATOM 1507 N N . PHE A 1 199 ? 22.077 20.853 10.204 1.00 62.66 199 PHE A N 1
ATOM 1508 C CA . PHE A 1 199 ? 22.438 20.607 8.808 1.00 62.66 199 PHE A CA 1
ATOM 1509 C C . PHE A 1 199 ? 21.251 20.719 7.843 1.00 62.66 199 PHE A C 1
ATOM 1511 O O . PHE A 1 199 ? 21.427 20.474 6.650 1.00 62.66 199 PHE A O 1
ATOM 1518 N N . LYS A 1 200 ? 20.064 21.130 8.320 1.00 51.25 200 LYS A N 1
ATOM 1519 C CA . LYS A 1 200 ? 18.835 21.245 7.518 1.00 51.25 200 LYS A CA 1
ATOM 1520 C C . LYS A 1 200 ? 18.477 19.943 6.797 1.00 51.25 200 LYS A C 1
ATOM 1522 O O . LYS A 1 200 ? 17.966 19.985 5.677 1.00 51.25 200 LYS A O 1
ATOM 1527 N N . ARG A 1 201 ? 18.720 18.785 7.417 1.00 52.62 201 ARG A N 1
ATOM 1528 C CA . ARG A 1 201 ? 18.151 17.536 6.904 1.00 52.62 201 ARG A CA 1
ATOM 1529 C C . ARG A 1 201 ? 16.632 17.631 7.014 1.00 52.62 201 ARG A C 1
ATOM 1531 O O . ARG A 1 201 ? 16.085 17.759 8.110 1.00 52.62 201 ARG A O 1
ATOM 1538 N N . VAL A 1 202 ? 15.966 17.638 5.863 1.00 52.00 202 VAL A N 1
ATOM 1539 C CA . VAL A 1 202 ? 14.508 1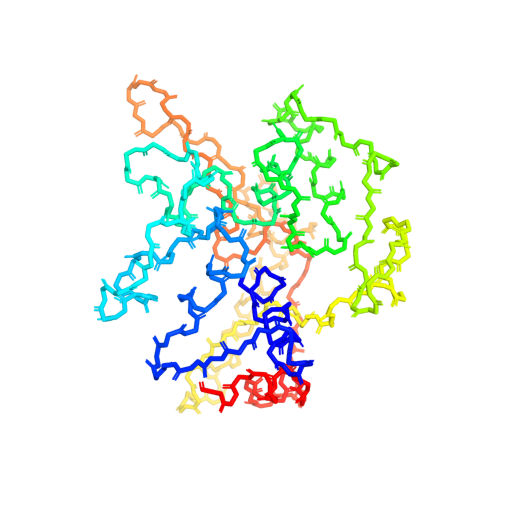7.592 5.772 1.00 52.00 202 VAL A CA 1
ATOM 1540 C C . VAL A 1 202 ? 14.124 16.121 5.788 1.00 52.00 202 VAL A C 1
ATOM 1542 O O . VAL A 1 202 ? 14.374 15.408 4.821 1.00 52.00 202 VAL A O 1
ATOM 1545 N N . PHE A 1 203 ? 13.563 15.656 6.902 1.00 53.31 203 PHE A N 1
ATOM 1546 C CA . PHE A 1 203 ? 12.924 14.346 6.946 1.00 53.31 203 PHE A CA 1
ATOM 1547 C C . PHE A 1 203 ? 11.445 14.536 6.643 1.00 53.31 203 PHE A C 1
ATOM 1549 O O . PHE A 1 203 ? 10.679 14.951 7.513 1.00 53.31 203 PHE A O 1
ATOM 1556 N N . THR A 1 204 ? 11.040 14.221 5.419 1.00 60.72 204 THR A N 1
ATOM 1557 C CA . THR A 1 204 ? 9.622 14.179 5.068 1.00 60.72 204 THR A CA 1
ATOM 1558 C C . THR A 1 204 ? 9.083 12.809 5.455 1.00 60.72 204 THR A C 1
ATOM 1560 O O . THR A 1 204 ? 9.427 11.798 4.848 1.00 60.72 204 THR A O 1
ATOM 1563 N N . ARG A 1 205 ? 8.249 12.756 6.497 1.00 67.31 205 ARG A N 1
ATOM 1564 C CA . ARG A 1 205 ? 7.481 11.552 6.832 1.00 67.31 205 ARG A CA 1
ATOM 1565 C C . ARG A 1 205 ? 6.052 11.739 6.348 1.00 67.31 205 ARG A C 1
ATOM 1567 O O . ARG A 1 205 ? 5.465 12.785 6.585 1.00 67.31 205 ARG A O 1
ATOM 1574 N N . LYS A 1 206 ? 5.513 10.712 5.697 1.00 73.88 206 LYS A N 1
ATOM 1575 C CA . LYS A 1 206 ? 4.154 10.700 5.150 1.00 73.88 206 LYS A CA 1
ATOM 1576 C C . LYS A 1 206 ? 3.272 9.727 5.919 1.00 73.88 206 LYS A C 1
ATOM 1578 O O . LYS A 1 206 ? 3.767 8.783 6.539 1.00 73.88 206 LYS A O 1
ATOM 1583 N N . ASN A 1 207 ? 1.962 9.908 5.805 1.00 78.06 207 ASN A N 1
ATOM 1584 C CA . ASN A 1 207 ? 0.934 9.065 6.405 1.00 78.06 207 ASN A CA 1
ATOM 1585 C C . ASN A 1 207 ? 1.083 8.889 7.935 1.00 78.06 207 ASN A C 1
ATOM 1587 O O . ASN A 1 207 ? 0.902 7.784 8.460 1.00 78.06 207 ASN A O 1
ATOM 1591 N N . LEU A 1 208 ? 1.445 9.957 8.659 1.00 84.69 208 LEU A N 1
ATOM 1592 C CA . LEU A 1 208 ? 1.563 9.914 10.122 1.00 84.69 208 LEU A CA 1
ATOM 1593 C C . LEU A 1 208 ? 0.177 9.867 10.782 1.00 84.69 208 LEU A C 1
ATOM 1595 O O . LEU A 1 208 ? -0.637 10.764 10.587 1.00 84.69 208 LEU A O 1
ATOM 1599 N N . MET A 1 209 ? -0.061 8.848 11.618 1.00 89.25 209 MET A N 1
ATOM 1600 C CA . MET A 1 209 ? -1.352 8.504 12.253 1.00 89.25 209 MET A CA 1
ATOM 1601 C C . MET A 1 209 ? -2.444 8.081 11.259 1.00 89.25 209 MET A C 1
ATOM 1603 O O . MET A 1 209 ? -3.000 6.991 11.387 1.00 89.25 209 MET A O 1
ATOM 1607 N N . PHE A 1 210 ? -2.727 8.916 10.260 1.00 90.44 210 PHE A N 1
ATOM 1608 C CA . PHE A 1 210 ? -3.673 8.668 9.177 1.00 90.44 210 PHE A CA 1
ATOM 1609 C C . PHE A 1 210 ? -2.974 8.800 7.829 1.00 90.44 210 PHE A C 1
ATOM 1611 O O . PHE A 1 210 ? -1.948 9.462 7.715 1.00 90.44 210 PHE A O 1
ATOM 1618 N N . SER A 1 211 ? -3.540 8.193 6.782 1.00 85.56 211 SER A N 1
ATOM 1619 C CA . SER A 1 211 ? -3.026 8.449 5.436 1.00 85.56 211 SER A CA 1
ATOM 1620 C C . SER A 1 211 ? -3.305 9.890 5.033 1.00 85.56 211 SER A C 1
ATOM 1622 O O . SER A 1 211 ? -4.422 10.368 5.248 1.00 85.56 211 SER A O 1
ATOM 1624 N N . ASP A 1 212 ? -2.354 10.533 4.358 1.00 83.94 212 ASP A N 1
ATOM 1625 C CA . ASP A 1 212 ? -2.526 11.910 3.877 1.00 83.94 212 ASP A CA 1
ATOM 1626 C C . ASP A 1 212 ? -3.654 12.020 2.829 1.00 83.94 212 ASP A C 1
ATOM 1628 O O . ASP A 1 212 ? -4.260 13.070 2.618 1.00 83.94 212 ASP A O 1
ATOM 1632 N N . THR A 1 213 ? -4.020 10.894 2.206 1.00 82.44 213 THR A N 1
ATOM 1633 C CA . THR A 1 213 ? -5.137 10.788 1.249 1.00 82.44 213 THR A CA 1
ATOM 1634 C C . THR A 1 213 ? -6.521 10.711 1.908 1.00 82.44 213 THR A C 1
ATOM 1636 O O . THR A 1 213 ? -7.539 10.755 1.214 1.00 82.44 213 THR A O 1
ATOM 1639 N N . THR A 1 214 ? -6.587 10.622 3.242 1.00 90.25 214 THR A N 1
ATOM 1640 C CA . THR A 1 214 ? -7.848 10.490 3.987 1.00 90.25 214 THR A CA 1
ATOM 1641 C C . THR A 1 214 ? -8.717 11.734 3.798 1.00 90.25 214 THR A C 1
ATOM 1643 O O . THR A 1 214 ? -8.283 12.858 4.059 1.00 90.25 214 THR A O 1
ATOM 1646 N N . GLN A 1 215 ? -9.960 11.531 3.351 1.00 90.69 215 GLN A N 1
ATOM 1647 C CA . GLN A 1 215 ? -10.948 12.609 3.215 1.00 90.69 215 GLN A CA 1
ATOM 1648 C C . GLN A 1 215 ? -11.766 12.785 4.489 1.00 90.69 215 GLN A C 1
ATOM 1650 O O . GLN A 1 215 ? -11.959 13.904 4.962 1.00 90.69 215 GLN A O 1
ATOM 1655 N N . SER A 1 216 ? -12.231 11.667 5.044 1.00 93.69 216 SER A N 1
ATOM 1656 C CA . SER A 1 216 ? -13.007 11.638 6.270 1.00 93.69 216 SER A CA 1
ATOM 1657 C C . SER A 1 216 ? -12.934 10.279 6.973 1.00 93.69 216 SER A C 1
ATOM 1659 O O . SER A 1 216 ? -12.608 9.253 6.378 1.00 93.69 216 SER A O 1
ATOM 1661 N N . LEU A 1 217 ? -13.256 10.295 8.260 1.00 93.94 217 LEU A N 1
ATOM 1662 C CA . LEU A 1 217 ? -13.573 9.176 9.126 1.00 93.94 217 LEU A CA 1
ATOM 1663 C C . LEU A 1 217 ? -15.079 8.948 9.072 1.00 93.94 217 LEU A C 1
ATOM 1665 O O . LEU A 1 217 ? -15.866 9.901 9.105 1.00 93.94 217 LEU A O 1
ATOM 1669 N N . ILE A 1 218 ? -15.455 7.678 9.014 1.00 92.00 218 ILE A N 1
ATOM 1670 C CA . ILE A 1 218 ? -16.834 7.205 8.945 1.00 92.00 218 ILE A CA 1
ATOM 1671 C C . ILE A 1 218 ? -17.029 6.216 10.090 1.00 92.00 218 ILE A C 1
ATOM 1673 O O . ILE A 1 218 ? -16.124 5.431 10.383 1.00 92.00 218 ILE A O 1
ATOM 1677 N N . ASP A 1 219 ? -18.190 6.270 10.748 1.00 89.88 219 ASP A N 1
ATOM 1678 C CA . ASP A 1 219 ? -18.516 5.287 11.777 1.00 89.88 219 ASP A CA 1
ATOM 1679 C C . ASP A 1 219 ? -18.897 3.974 11.105 1.00 89.88 219 ASP A C 1
ATOM 1681 O O . ASP A 1 219 ? -19.709 3.949 10.178 1.00 89.88 219 ASP A O 1
ATOM 1685 N N . ILE A 1 220 ? -18.325 2.883 11.594 1.00 84.19 220 ILE A N 1
ATOM 1686 C CA . ILE A 1 220 ? -18.635 1.554 11.107 1.00 84.19 220 ILE A CA 1
ATOM 1687 C C . ILE A 1 220 ? -19.609 0.926 12.100 1.00 84.19 220 ILE A C 1
ATOM 1689 O O . ILE A 1 220 ? -19.229 0.530 13.203 1.00 84.19 220 ILE A O 1
ATOM 1693 N N . VAL A 1 221 ? -20.884 0.906 11.714 1.00 71.94 221 VAL A N 1
ATOM 1694 C CA . VAL A 1 221 ? -21.995 0.466 12.573 1.00 71.94 221 VAL A CA 1
ATOM 1695 C C . VAL A 1 221 ? -22.240 -1.043 12.446 1.00 71.94 221 VAL A C 1
ATOM 1697 O O . VAL A 1 221 ? -22.543 -1.691 13.440 1.00 71.94 221 VAL A O 1
ATOM 1700 N N . ASP A 1 222 ? -22.014 -1.615 11.258 1.00 65.69 222 ASP A N 1
ATOM 1701 C CA . ASP A 1 222 ? -22.432 -2.987 10.918 1.00 65.69 222 ASP A CA 1
ATOM 1702 C C . ASP A 1 222 ? -21.290 -4.021 10.887 1.00 65.69 222 ASP A C 1
ATOM 1704 O O . ASP A 1 222 ? -21.499 -5.175 10.507 1.00 65.69 222 ASP A O 1
ATOM 1708 N N . THR A 1 223 ? -20.060 -3.643 11.257 1.00 64.88 223 THR A N 1
ATOM 1709 C CA . THR A 1 223 ? -18.935 -4.592 11.330 1.00 64.88 223 THR A CA 1
ATOM 1710 C C . THR A 1 223 ? -18.315 -4.594 12.720 1.00 64.88 223 THR A C 1
ATOM 1712 O O . THR A 1 223 ? -17.565 -3.690 13.081 1.00 64.88 223 THR A O 1
ATOM 1715 N N . GLU A 1 224 ? -18.592 -5.643 13.488 1.00 68.62 224 GLU A N 1
ATOM 1716 C CA . GLU A 1 224 ? -18.070 -5.800 14.853 1.00 68.62 224 GLU A CA 1
ATOM 1717 C C . GLU A 1 224 ? -16.640 -6.354 14.887 1.00 68.62 224 GLU A C 1
ATOM 1719 O O . GLU A 1 224 ? -15.945 -6.258 15.896 1.00 68.62 224 GLU A O 1
ATOM 1724 N N . THR A 1 225 ? -16.178 -6.945 13.781 1.00 81.69 225 THR A N 1
ATOM 1725 C CA . THR A 1 225 ? -14.881 -7.624 13.723 1.00 81.69 225 THR A CA 1
ATOM 1726 C C . THR A 1 225 ? -14.040 -7.168 12.540 1.00 81.69 225 THR A C 1
ATOM 1728 O O . THR A 1 225 ? -14.551 -6.778 11.485 1.00 81.69 225 THR A O 1
ATOM 1731 N N . TYR A 1 226 ? -12.722 -7.322 12.686 1.00 81.44 226 TYR A N 1
ATOM 1732 C CA . TYR A 1 226 ? -11.771 -7.177 11.585 1.00 81.44 226 TYR A CA 1
ATOM 1733 C C . TYR A 1 226 ? -12.188 -8.004 10.360 1.00 81.44 226 TYR A C 1
ATOM 1735 O O . TYR A 1 226 ? -12.162 -7.513 9.237 1.00 81.44 226 TYR A O 1
ATOM 1743 N N . TYR A 1 227 ? -12.643 -9.238 10.582 1.00 80.50 227 TYR A N 1
ATOM 1744 C CA . TYR A 1 227 ? -13.037 -10.173 9.533 1.00 80.50 227 TYR A CA 1
ATOM 1745 C C . TYR A 1 227 ? -14.259 -9.708 8.739 1.00 80.50 227 TYR A C 1
ATOM 1747 O O . TYR A 1 227 ? -14.278 -9.851 7.515 1.00 80.50 227 TYR A O 1
ATOM 1755 N N . SER A 1 228 ? -15.260 -9.131 9.409 1.00 82.19 228 SER A N 1
ATOM 1756 C CA . SER A 1 228 ? -16.402 -8.507 8.732 1.00 82.19 228 SER A CA 1
ATOM 1757 C C . SER A 1 228 ? -15.999 -7.255 7.954 1.00 82.19 228 SER A C 1
ATOM 1759 O O . SER A 1 228 ? -16.543 -7.032 6.878 1.00 82.19 228 SER A O 1
ATOM 1761 N N . TRP A 1 229 ? -15.020 -6.487 8.451 1.00 81.94 229 TRP A N 1
ATOM 1762 C CA . TRP A 1 229 ? -14.521 -5.294 7.768 1.00 81.94 229 TRP A CA 1
ATOM 1763 C C . TRP A 1 229 ? -13.783 -5.638 6.477 1.00 81.94 229 TRP A C 1
ATOM 1765 O O . TRP A 1 229 ? -14.156 -5.153 5.419 1.00 81.94 229 TRP A O 1
ATOM 1775 N N . VAL A 1 230 ? -12.773 -6.512 6.537 1.00 79.19 230 VAL A N 1
ATOM 1776 C CA . VAL A 1 230 ? -11.944 -6.837 5.360 1.00 79.19 230 VAL A CA 1
ATOM 1777 C C . VAL A 1 230 ? -12.652 -7.705 4.316 1.00 79.19 230 VAL A C 1
ATOM 1779 O O . VAL A 1 230 ? -12.152 -7.880 3.204 1.00 79.19 230 VAL A O 1
ATOM 1782 N N . GLY A 1 231 ? -13.815 -8.255 4.669 1.00 74.50 231 GLY A N 1
ATOM 1783 C CA . GLY A 1 231 ? -14.619 -9.107 3.807 1.00 74.50 231 GLY A CA 1
ATOM 1784 C C . GLY A 1 231 ? -14.066 -10.526 3.641 1.00 74.50 231 GLY A C 1
ATOM 1785 O O . GLY A 1 231 ? -12.919 -10.849 3.957 1.00 74.50 231 GLY A O 1
ATOM 1786 N N . LYS A 1 232 ? -14.912 -11.415 3.108 1.00 63.72 232 LYS A N 1
ATOM 1787 C CA . LYS A 1 232 ? -14.598 -12.848 2.951 1.00 63.72 232 LYS A CA 1
ATOM 1788 C C . LYS A 1 232 ? -13.436 -13.119 1.990 1.00 63.72 232 LYS A C 1
ATOM 1790 O O . LYS A 1 232 ? -12.744 -14.116 2.148 1.00 63.72 232 LYS A O 1
ATOM 1795 N N . CYS A 1 233 ? -13.212 -12.251 1.001 1.00 56.47 233 CYS A N 1
ATOM 1796 C CA . CYS A 1 233 ? -12.182 -12.478 -0.016 1.00 56.47 233 CYS A CA 1
ATOM 1797 C C . CYS A 1 233 ? -10.763 -12.401 0.578 1.00 56.47 233 CYS A C 1
ATOM 1799 O O . CYS A 1 233 ? -9.927 -13.246 0.268 1.00 56.47 233 CYS A O 1
ATOM 1801 N N . LEU A 1 234 ? -10.517 -11.458 1.500 1.00 58.88 234 LEU A N 1
ATOM 1802 C CA . LEU A 1 234 ? -9.222 -11.338 2.177 1.00 58.88 234 LEU A CA 1
ATOM 1803 C C . LEU A 1 234 ? -9.005 -12.425 3.236 1.00 58.88 234 LEU A C 1
ATOM 1805 O O . LEU A 1 234 ? -7.873 -12.851 3.441 1.00 58.88 234 LEU A O 1
ATOM 1809 N N . GLN A 1 235 ? -10.076 -12.919 3.871 1.00 53.66 235 GLN A N 1
ATOM 1810 C CA . GLN A 1 235 ? -9.984 -14.036 4.820 1.00 53.66 235 GLN A CA 1
ATOM 1811 C C . GLN A 1 235 ? -9.357 -15.270 4.170 1.00 53.66 235 GLN A C 1
ATOM 1813 O O . GLN A 1 235 ? -8.474 -15.876 4.755 1.00 53.66 235 GLN A O 1
ATOM 1818 N N . VAL A 1 236 ? -9.747 -15.598 2.935 1.00 44.56 236 VAL A N 1
ATOM 1819 C CA . VAL A 1 236 ? -9.192 -16.750 2.203 1.00 44.56 236 VAL A CA 1
ATOM 1820 C C . VAL A 1 236 ? -7.696 -16.580 1.905 1.00 44.56 236 VAL A C 1
ATOM 1822 O O . VAL A 1 236 ? -6.975 -17.568 1.835 1.00 44.56 236 VAL A O 1
ATOM 1825 N N . ILE A 1 237 ? -7.221 -15.341 1.756 1.00 50.25 237 ILE A N 1
ATOM 1826 C CA . ILE A 1 237 ? -5.818 -15.027 1.450 1.00 50.25 237 ILE A CA 1
ATOM 1827 C C . ILE A 1 237 ? -4.929 -15.051 2.707 1.00 50.25 237 ILE A C 1
ATOM 1829 O O . ILE A 1 237 ? -3.739 -15.325 2.602 1.00 50.25 237 ILE A O 1
ATOM 1833 N N . LEU A 1 238 ? -5.484 -14.782 3.893 1.00 42.25 238 LEU A N 1
ATOM 1834 C CA . LEU A 1 238 ? -4.735 -14.687 5.155 1.00 42.25 238 LEU A CA 1
ATOM 1835 C C . LEU A 1 238 ? -4.689 -15.994 5.974 1.00 42.25 238 LEU A C 1
ATOM 1837 O O . LEU A 1 238 ? -4.126 -15.989 7.062 1.00 42.25 238 LEU A O 1
ATOM 1841 N N . ILE A 1 239 ? -5.277 -17.099 5.497 1.00 33.81 239 ILE A N 1
ATOM 1842 C CA . ILE A 1 239 ? -5.363 -18.388 6.229 1.00 33.81 239 ILE A CA 1
ATOM 1843 C C . ILE A 1 239 ? -4.078 -19.253 6.107 1.00 33.81 239 ILE A C 1
ATOM 1845 O O . ILE A 1 239 ? -4.101 -20.445 6.395 1.00 33.81 239 ILE A O 1
ATOM 1849 N N . PHE A 1 240 ? -2.931 -18.678 5.738 1.00 32.00 240 PHE A N 1
ATOM 1850 C CA . PHE A 1 240 ? -1.664 -19.418 5.613 1.00 32.00 240 PHE A CA 1
ATOM 1851 C C . PHE A 1 240 ? -0.732 -19.203 6.805 1.00 32.00 240 PHE A C 1
ATOM 1853 O O . PHE A 1 240 ? -0.508 -18.027 7.170 1.00 32.00 240 PHE A O 1
#

Secondary structure (DSSP, 8-state):
-IIIIIHHHHHHHHTTSS---STT-HHHHHHHHH-S---TTTTSTTT-TTS---GGGGTT----GGGTTSTTSTT-HHHHHHHHHHTTS-S-----TTHHHHHHHHHHTTS-SS----GGG-EEEPTTS-EEEGGGTTTS-S-PPPPP-----TTS-HHHHHHHHHHHHHHHHHHSTT-TTTTT--TT------B-STT--B----SSSS-TT--------S--SHHHHHHHHHHHHS--

InterPro domains:
  IPR001156 Transferrin-like domain [PF00405] (2-227)
  IPR001156 Transferrin-like domain [PR00422] (26-42)
  IPR001156 Transferrin-like domain [PR00422] (75-96)
  IPR001156 Transferrin-like domain [PR00422] (122-136)
  IPR001156 Transferrin-like domain [PR00422] (138-156)
  IPR001156 Transferrin-like domain [PS51408] (1-231)
  IPR001156 Transferrin-like domain [SM00094] (2-235)

Sequence (240 aa):
MAAGWVYPIGTLLKNNYIEITECNALVKAVASAFGHMCLPGSLTSLYNQYGNNPTSVCELCTGQNEEFCSTSDTFAGYDGAFRCVAEGIGQLAFVRHDIFDIIQSLVNNSEVSSISVDPASYQLLCPDGKTAAVTDYASCNWGQVTSNVILTSAVREPDIVKSYKDFLFTVQQLFGRGGRLSSSFQIFNSESSYPVDVFKRVFTRKNLMFSDTTQSLIDIVDTETYYSWVGKCLQVILIF

Organism: Biomphalaria glabrata (NCBI:txid6526)

pLDDT: mean 84.66, std 13.61, range [32.0, 97.31]